Protein AF-A0A346SIF4-F1 (afdb_monomer)

pLDDT: mean 82.23, std 18.54, range [27.66, 98.19]

Solvent-accessible surface area (backbone atoms only — not comparable to full-atom values): 18426 Å² total; per-residue (Å²): 131,81,93,49,84,36,62,36,44,76,40,49,27,29,28,74,40,70,49,75,48,81,38,40,24,61,41,91,95,38,58,43,49,68,58,44,32,73,75,54,40,77,76,36,64,84,60,48,71,71,39,68,31,23,38,36,40,41,30,32,29,48,67,89,55,74,75,44,75,47,80,48,78,28,68,38,68,67,58,40,51,48,54,48,68,75,57,42,69,71,41,72,43,56,41,72,88,73,76,96,66,59,67,84,79,69,72,79,74,89,88,92,87,84,83,83,75,64,79,80,75,71,85,68,96,50,90,81,41,67,65,54,59,27,51,50,21,28,24,78,69,59,47,25,36,82,88,76,69,42,74,28,67,74,49,51,64,70,60,30,70,69,53,51,52,50,36,40,73,72,46,47,90,43,24,61,35,52,54,47,27,57,51,26,69,76,75,38,28,61,57,4,50,29,28,42,31,21,49,31,42,29,22,56,66,69,67,63,34,64,67,62,26,52,52,44,49,53,51,50,50,39,58,77,68,43,53,59,60,51,50,51,52,50,53,52,49,50,51,52,51,51,52,51,49,53,50,55,51,51,56,49,50,51,53,52,50,50,49,33,50,52,39,42,59,74,45,39,88,46,60,89,79,54,57,70,68,57,48,52,52,54,15,49,53,54,35,43,72,76,32,89,85,47,85,84,49,68,67,59,52,51,52,47,60,48,42,38,66,71,36,83,75,40,20,66,55,48,44,58,53,64,56,73,79,109

Sequence (326 aa):
MTDKKWTKPNRLTEVTRHEASPVIVGAVPGPSVASLKNTFSDDFSETRDGDTVWEVWITTRTGLDKEVVGLSYFATEEAAAEAVASMPVGMIYGDHYGFPKRLKEIVGTGGLDPSGMLSFMFGSGDHDAVHFVCYEALAEAGVISIKDYSILPSVLDWLGEEHVAWMRNTFGENWSAVAQFEFCLNHFPDSSLVSLSAKLFLSQFVTNDDFTAGYITKEIEAISGGTEDAAFLATNTQKKAGEAGARASRDRKLRNLEILMQEIEQLSGAVGLISEERIFEQALEKSAEKQKDFPKSRKTHAEYGTALRSDEPFKSRYEAVFRKNA

Mean predicted aligned error: 14.32 Å

Nearest PDB structures (foldseek):
  8r6f-assembly1_C  TM=4.598E-01  e=8.521E-01  Triticum aestivum
  8p09-assembly1_E  TM=4.618E-01  e=1.167E+00  Oryctolagus cuniculus
  5opt-assembly1_d  TM=4.064E-01  e=8.086E-01  Trypanosoma cruzi strain CL Brener
  7r81-assembly1_D2  TM=4.115E-01  e=1.108E+00  Neurospora crassa
  9f1c-assembly1_Ab  TM=3.420E-01  e=1.230E+00  Oryctolagus cuniculus

Foldseek 3Di:
DPPDLQFFQLWKKFFADKDKDKDFAPDPPHHHLVVCCVPVNPQSVPPDGRQIKMKMWTWMDIQPDDIDIDIDIGRDPVVNVVVDVVRDGGDIDGADPQDPDQVVVVPPDDDDDDLDPPVPPPPDPDCPQLLVLLLVSCCVVQQAPNPPRHGHVVLDVVCDPVNLVVLCVPQPPLSSLVSQQRSCSVRGGCNRSSNLSSVLSCCVRPVVPVVSNVVSSVSNCCSVVCVSVVVVVVVVVVVVVVVVVVVVVVVVLVVLLVQLLVQLVVCLVCAVVDDPVVSSVVSLVVSCVVDVPRDPDPVSSVVSVVCLCPPPPSNVSSCVSHVVVD

Radius of gyration: 32.97 Å; Cα contacts (8 Å, |Δi|>4): 381; chains: 1; bounding box: 66×62×88 Å

Structure (mmCIF, N/CA/C/O backbone):
data_AF-A0A346SIF4-F1
#
_entry.id   AF-A0A346SIF4-F1
#
loop_
_atom_site.group_PDB
_atom_site.id
_atom_site.type_symbol
_atom_site.label_atom_id
_atom_site.label_alt_id
_atom_site.label_comp_id
_atom_site.label_asym_id
_atom_site.label_entity_id
_atom_site.label_seq_id
_atom_site.pdbx_PDB_ins_code
_atom_site.Cartn_x
_atom_site.Cartn_y
_atom_site.Cartn_z
_atom_site.occupancy
_atom_site.B_iso_or_equiv
_atom_site.auth_seq_id
_atom_site.auth_comp_id
_atom_site.auth_asym_id
_atom_site.auth_atom_id
_atom_site.pdbx_PDB_model_num
ATOM 1 N N . MET A 1 1 ? 23.903 4.964 2.562 1.00 42.59 1 MET A N 1
ATOM 2 C CA . MET A 1 1 ? 23.130 6.032 1.897 1.00 42.59 1 MET A CA 1
ATOM 3 C C . MET A 1 1 ? 22.125 6.542 2.906 1.00 42.59 1 MET A C 1
ATOM 5 O O . MET A 1 1 ? 21.473 5.726 3.540 1.00 42.59 1 MET A O 1
ATOM 9 N N . THR A 1 2 ? 22.091 7.846 3.157 1.00 41.75 2 THR A N 1
ATOM 10 C CA . THR A 1 2 ? 21.072 8.461 4.011 1.00 41.75 2 THR A CA 1
ATOM 11 C C . THR A 1 2 ? 19.712 8.343 3.329 1.00 41.75 2 THR A C 1
ATOM 13 O O . THR A 1 2 ? 19.607 8.527 2.121 1.00 41.75 2 THR A O 1
ATOM 16 N N . ASP A 1 3 ? 18.691 8.001 4.107 1.00 55.31 3 ASP A N 1
ATOM 17 C CA . ASP A 1 3 ? 17.309 7.806 3.673 1.00 55.31 3 ASP A CA 1
ATOM 18 C C . ASP A 1 3 ? 16.707 9.120 3.133 1.00 55.31 3 ASP A C 1
ATOM 20 O O . ASP A 1 3 ? 16.096 9.894 3.870 1.00 55.31 3 ASP A O 1
ATOM 24 N N . LYS A 1 4 ? 16.925 9.418 1.847 1.00 75.38 4 LYS A N 1
ATOM 25 C CA . LYS A 1 4 ? 16.421 10.632 1.191 1.00 75.38 4 LYS A CA 1
ATOM 26 C C . LYS A 1 4 ? 14.988 10.413 0.694 1.00 75.38 4 LYS A C 1
ATOM 28 O O . LYS A 1 4 ? 14.704 9.409 0.049 1.00 75.38 4 LYS A O 1
ATOM 33 N N . LYS A 1 5 ? 14.101 11.389 0.928 1.00 79.69 5 LYS A N 1
ATOM 34 C CA . LYS A 1 5 ? 12.683 11.365 0.498 1.00 79.69 5 LYS A CA 1
ATOM 35 C C . LYS A 1 5 ? 12.484 11.130 -1.011 1.00 79.69 5 LYS A C 1
ATOM 37 O O . LYS A 1 5 ? 11.444 10.652 -1.425 1.00 79.69 5 LYS A O 1
ATOM 42 N N . TRP A 1 6 ? 13.489 11.444 -1.824 1.00 80.50 6 TRP A N 1
ATOM 43 C CA . TRP A 1 6 ? 13.415 11.403 -3.286 1.00 80.50 6 TRP A CA 1
ATOM 44 C C . TRP A 1 6 ? 13.566 10.006 -3.889 1.00 80.50 6 TRP A C 1
ATOM 46 O O . TRP A 1 6 ? 13.041 9.739 -4.965 1.00 80.50 6 TRP A O 1
ATOM 56 N N . THR A 1 7 ? 14.298 9.130 -3.200 1.00 76.25 7 THR A N 1
ATOM 57 C CA . THR A 1 7 ? 14.730 7.822 -3.716 1.00 76.25 7 THR A CA 1
ATOM 58 C C . THR A 1 7 ? 13.983 6.660 -3.070 1.00 76.25 7 THR A C 1
ATOM 60 O O . THR A 1 7 ? 14.214 5.506 -3.420 1.00 76.25 7 THR A O 1
ATOM 63 N N . LYS A 1 8 ? 13.123 6.944 -2.088 1.00 78.44 8 LYS A N 1
ATOM 64 C CA . LYS A 1 8 ? 12.285 5.940 -1.438 1.00 78.44 8 LYS A CA 1
ATOM 65 C C . LYS A 1 8 ? 11.024 5.672 -2.257 1.00 78.44 8 LYS A C 1
ATOM 67 O O . LYS A 1 8 ? 10.558 6.577 -2.949 1.00 78.44 8 LYS A O 1
ATOM 72 N N . PRO A 1 9 ? 10.443 4.465 -2.149 1.00 68.19 9 PRO A N 1
ATOM 73 C CA . PRO A 1 9 ? 9.076 4.258 -2.598 1.00 68.19 9 PRO A CA 1
ATOM 74 C C . PRO A 1 9 ? 8.169 5.160 -1.755 1.00 68.19 9 PRO A C 1
ATOM 76 O O . PRO A 1 9 ? 8.214 5.107 -0.524 1.00 68.19 9 PRO A O 1
ATOM 79 N N . ASN A 1 10 ? 7.386 6.016 -2.409 1.00 66.94 10 ASN A N 1
ATOM 80 C CA . ASN A 1 10 ? 6.420 6.870 -1.708 1.00 66.94 10 ASN A CA 1
ATOM 81 C C . ASN A 1 10 ? 5.205 6.069 -1.253 1.00 66.94 10 ASN A C 1
ATOM 83 O O . ASN A 1 10 ? 4.540 6.417 -0.282 1.00 66.94 10 ASN A O 1
ATOM 87 N N . ARG A 1 11 ? 4.959 4.958 -1.944 1.00 67.50 11 ARG A N 1
ATOM 88 C CA . ARG A 1 11 ? 3.837 4.077 -1.704 1.00 67.50 11 ARG A CA 1
ATOM 89 C C . ARG A 1 11 ? 4.377 2.687 -1.445 1.00 67.50 11 ARG A C 1
ATOM 91 O O . ARG A 1 11 ? 5.292 2.207 -2.115 1.00 67.50 11 ARG A O 1
ATOM 98 N N . LEU A 1 12 ? 3.857 2.080 -0.392 1.00 77.62 12 LEU A N 1
ATOM 99 C CA . LEU A 1 12 ? 4.193 0.717 -0.034 1.00 77.62 12 LEU A CA 1
ATOM 100 C C . LEU A 1 12 ? 3.137 -0.198 -0.631 1.00 77.62 12 LEU A C 1
ATOM 102 O O . LEU A 1 12 ? 1.939 0.070 -0.502 1.00 77.62 12 LEU A O 1
ATOM 106 N N . THR A 1 13 ? 3.601 -1.271 -1.253 1.00 73.19 13 THR A N 1
ATOM 107 C CA . THR A 1 13 ? 2.746 -2.320 -1.775 1.00 73.19 13 THR A CA 1
ATOM 108 C C . THR A 1 13 ? 2.716 -3.485 -0.804 1.00 73.19 13 THR A C 1
ATOM 110 O O . THR A 1 13 ? 3.752 -4.022 -0.414 1.00 73.19 13 THR A O 1
ATOM 113 N N . GLU A 1 14 ? 1.508 -3.856 -0.394 1.00 85.50 14 GLU A N 1
ATOM 114 C CA . GLU A 1 14 ? 1.230 -5.018 0.439 1.00 85.50 14 GLU A CA 1
ATOM 115 C C . GLU A 1 14 ? 0.706 -6.161 -0.433 1.00 85.50 14 GLU A C 1
ATOM 117 O O . GLU A 1 14 ? -0.209 -5.965 -1.237 1.00 85.50 14 GLU A O 1
ATOM 122 N N . VAL A 1 15 ? 1.242 -7.368 -0.250 1.00 83.00 15 VAL A N 1
ATOM 123 C CA . VAL A 1 15 ? 0.625 -8.589 -0.786 1.00 83.00 15 VAL A CA 1
ATOM 124 C C . VAL A 1 15 ? -0.616 -8.902 0.043 1.00 83.00 15 VAL A C 1
ATOM 126 O O . VAL A 1 15 ? -0.504 -9.291 1.205 1.00 83.00 15 VAL A O 1
ATOM 129 N N . THR A 1 16 ? -1.808 -8.765 -0.534 1.00 88.44 16 THR A N 1
ATOM 130 C CA . THR A 1 16 ? -3.064 -9.020 0.191 1.00 88.44 16 THR A CA 1
ATOM 131 C C . THR A 1 16 ? -3.543 -10.458 0.037 1.00 88.44 16 THR A C 1
ATOM 133 O O . THR A 1 16 ? -4.225 -10.984 0.918 1.00 88.44 16 THR A O 1
ATOM 136 N N . ARG A 1 17 ? -3.178 -11.114 -1.070 1.00 91.81 17 ARG A N 1
ATOM 137 C CA . ARG A 1 17 ? -3.546 -12.501 -1.368 1.00 91.81 17 ARG A CA 1
ATOM 138 C C . ARG A 1 17 ? -2.613 -13.076 -2.426 1.00 91.81 17 ARG A C 1
ATOM 140 O O . ARG A 1 17 ? -2.203 -12.362 -3.332 1.00 91.81 17 ARG A O 1
ATOM 147 N N . HIS A 1 18 ? -2.368 -14.376 -2.371 1.00 91.88 18 HIS A N 1
ATOM 148 C CA . HIS A 1 18 ? -1.809 -15.118 -3.493 1.00 91.88 18 HIS A CA 1
ATOM 149 C C . HIS A 1 18 ? -2.527 -16.461 -3.657 1.00 91.88 18 HIS A C 1
ATOM 151 O O . HIS A 1 18 ? -3.043 -17.018 -2.686 1.00 91.88 18 HIS A O 1
ATOM 157 N N . GLU A 1 19 ? -2.551 -16.985 -4.874 1.00 92.19 19 GLU A N 1
ATOM 158 C CA . GLU A 1 19 ? -3.144 -18.277 -5.218 1.00 92.19 19 GLU A CA 1
ATOM 159 C C . GLU A 1 19 ? -2.281 -18.944 -6.286 1.00 92.19 19 GLU A C 1
ATOM 161 O O . GLU A 1 19 ? -1.830 -18.271 -7.207 1.00 92.19 19 GLU A O 1
ATOM 166 N N . ALA A 1 20 ? -2.031 -20.245 -6.148 1.00 94.56 20 ALA A N 1
ATOM 167 C CA . ALA A 1 20 ? -1.339 -21.038 -7.154 1.00 94.56 20 ALA A CA 1
ATOM 168 C C . ALA A 1 20 ? -2.236 -22.199 -7.577 1.00 94.56 20 ALA A C 1
ATOM 170 O O . ALA A 1 20 ? -2.773 -22.912 -6.724 1.00 94.56 20 ALA A O 1
ATOM 171 N N . SER A 1 21 ? -2.389 -22.385 -8.882 1.00 95.31 21 SER A N 1
ATOM 172 C CA . SER A 1 21 ? -3.274 -23.395 -9.459 1.00 95.31 21 SER A CA 1
ATOM 173 C C . SER A 1 21 ? -2.631 -24.055 -10.680 1.00 95.31 21 SER A C 1
ATOM 175 O O . SER A 1 21 ? -1.962 -23.384 -11.469 1.00 95.31 21 SER A O 1
ATOM 177 N N . PRO A 1 22 ? -2.826 -25.371 -10.876 1.00 96.88 22 PRO A N 1
ATOM 178 C CA . PRO A 1 22 ? -2.421 -26.028 -12.107 1.00 96.88 22 PRO A CA 1
ATOM 179 C C . PRO A 1 22 ? -3.394 -25.673 -13.237 1.00 96.88 22 PRO A C 1
ATOM 181 O O . PRO A 1 22 ? -4.614 -25.654 -13.052 1.00 96.88 22 PRO A O 1
ATOM 184 N N . VAL A 1 23 ? -2.857 -25.452 -14.432 1.00 94.50 23 VAL A N 1
ATOM 185 C CA . VAL A 1 23 ? -3.606 -25.127 -15.647 1.00 94.50 23 VAL A CA 1
ATOM 186 C C . VAL A 1 23 ? -3.085 -25.968 -16.805 1.00 94.50 23 VAL A C 1
ATOM 188 O O . VAL A 1 23 ? -1.883 -26.185 -16.946 1.00 94.50 23 VAL A O 1
ATOM 191 N N . ILE A 1 24 ? -3.991 -26.446 -17.656 1.00 96.38 24 ILE A N 1
ATOM 192 C CA . ILE A 1 24 ? -3.627 -27.229 -18.839 1.00 96.38 24 ILE A CA 1
ATOM 193 C C . ILE A 1 24 ? -3.386 -26.293 -20.022 1.00 96.38 24 ILE A C 1
ATOM 195 O O . ILE A 1 24 ? -4.266 -25.518 -20.404 1.00 96.38 24 ILE A O 1
ATOM 199 N N . VAL A 1 25 ? -2.204 -26.391 -20.625 1.00 93.75 25 VAL A N 1
ATOM 200 C CA . VAL A 1 25 ? -1.822 -25.599 -21.796 1.00 93.75 25 VAL A CA 1
ATOM 201 C C . VAL A 1 25 ? -2.706 -25.969 -22.987 1.00 93.75 25 VAL A C 1
ATOM 203 O O . VAL A 1 25 ? -2.913 -27.146 -23.284 1.00 93.75 25 VAL A O 1
ATOM 206 N N . GLY A 1 26 ? -3.252 -24.962 -23.666 1.00 84.06 26 GLY A N 1
ATOM 207 C CA . GLY A 1 26 ? -4.137 -25.135 -24.821 1.00 84.06 26 GLY A CA 1
ATOM 208 C C . GLY A 1 26 ? -5.589 -25.508 -24.482 1.00 84.06 26 GLY A C 1
ATOM 209 O O . GLY A 1 26 ? -6.438 -25.500 -25.374 1.00 84.06 26 GLY A O 1
ATOM 210 N N . ALA A 1 27 ? -5.915 -25.790 -23.214 1.00 86.88 27 ALA A N 1
ATOM 211 C CA . ALA A 1 27 ? -7.299 -25.904 -22.749 1.00 86.88 27 ALA A CA 1
ATOM 212 C C . ALA A 1 27 ? -7.848 -24.521 -22.370 1.00 86.88 27 ALA A C 1
ATOM 214 O O . ALA A 1 27 ? -7.085 -23.655 -21.977 1.00 86.88 27 ALA A O 1
ATOM 215 N N . VAL A 1 28 ? -9.164 -24.298 -22.429 1.00 71.44 28 VAL A N 1
ATOM 216 C CA . VAL A 1 28 ? -9.787 -23.049 -21.938 1.00 71.44 28 VAL A CA 1
ATOM 217 C C . VAL A 1 28 ? -10.157 -23.233 -20.459 1.00 71.44 28 VAL A C 1
ATOM 219 O O . VAL A 1 28 ? -10.836 -24.218 -20.159 1.00 71.44 28 VAL A O 1
ATOM 222 N N . PRO A 1 29 ? -9.764 -22.326 -19.536 1.00 73.19 29 PRO A N 1
ATOM 223 C CA . PRO A 1 29 ? -9.235 -20.965 -19.750 1.00 73.19 29 PRO A CA 1
ATOM 224 C C . PRO A 1 29 ? -7.694 -20.799 -19.765 1.00 73.19 29 PRO A C 1
ATOM 226 O O . PRO A 1 29 ? -7.209 -19.692 -19.565 1.00 73.19 29 PRO A O 1
ATOM 229 N N . GLY A 1 30 ? -6.915 -21.852 -20.002 1.00 80.94 30 GLY A N 1
ATOM 230 C CA . GLY A 1 30 ? -5.449 -21.821 -19.999 1.00 80.94 30 GLY A CA 1
ATOM 231 C C . GLY A 1 30 ? -4.764 -21.140 -21.197 1.00 80.94 30 GLY A C 1
ATOM 232 O O . GLY A 1 30 ? -5.382 -20.870 -22.234 1.00 80.94 30 GLY A O 1
ATOM 233 N N . PRO A 1 31 ? -3.456 -20.844 -21.065 1.00 85.38 31 PRO A N 1
ATOM 234 C CA . PRO A 1 31 ? -2.673 -20.165 -22.093 1.00 85.38 31 PRO A CA 1
ATOM 235 C C . PRO A 1 31 ? -2.357 -21.093 -23.273 1.00 85.38 31 PRO A C 1
ATOM 237 O O . PRO A 1 31 ? -2.274 -22.313 -23.134 1.00 85.38 31 PRO A O 1
ATOM 240 N N . SER A 1 32 ? -2.108 -20.509 -24.448 1.00 91.50 32 SER A N 1
ATOM 241 C CA . SER A 1 32 ? -1.552 -21.259 -25.582 1.00 91.50 32 SER A CA 1
ATOM 242 C C . SER A 1 32 ? -0.039 -21.439 -25.436 1.00 91.50 32 SER A C 1
ATOM 244 O O . SER A 1 32 ? 0.646 -20.550 -24.920 1.00 91.50 32 SER A O 1
ATOM 246 N N . VAL A 1 33 ? 0.508 -22.534 -25.981 1.00 91.31 33 VAL A N 1
ATOM 247 C CA . VAL A 1 33 ? 1.967 -22.757 -26.058 1.00 91.31 33 VAL A CA 1
ATOM 248 C C . VAL A 1 33 ? 2.684 -21.561 -26.687 1.00 91.31 33 VAL A C 1
ATOM 250 O O . VAL A 1 33 ? 3.730 -21.135 -26.205 1.00 91.31 33 VAL A O 1
ATOM 253 N N . ALA A 1 34 ? 2.115 -21.000 -27.759 1.00 86.38 34 ALA A N 1
ATOM 254 C CA . ALA A 1 34 ? 2.692 -19.853 -28.451 1.00 86.38 34 ALA A CA 1
ATOM 255 C C . ALA A 1 34 ? 2.785 -18.620 -27.539 1.00 86.38 34 ALA A C 1
ATOM 257 O O . ALA A 1 34 ? 3.809 -17.942 -27.539 1.00 86.38 34 ALA A O 1
ATOM 258 N N . SER A 1 35 ? 1.753 -18.350 -26.731 1.00 80.19 35 SER A N 1
ATOM 259 C CA . SER A 1 35 ? 1.782 -17.248 -25.764 1.00 80.19 35 SER A CA 1
ATOM 260 C C . SER A 1 35 ? 2.863 -17.458 -24.708 1.00 80.19 35 SER A C 1
ATOM 262 O O . SER A 1 35 ? 3.609 -16.529 -24.419 1.00 80.19 35 SER A O 1
ATOM 264 N N . LEU A 1 36 ? 2.980 -18.673 -24.163 1.00 82.56 36 LEU A N 1
ATOM 265 C CA . LEU A 1 36 ? 3.987 -18.974 -23.145 1.00 82.56 36 LEU A CA 1
ATOM 266 C C . LEU A 1 36 ? 5.410 -18.802 -23.692 1.00 82.56 36 LEU A C 1
ATOM 268 O O . LEU A 1 36 ? 6.219 -18.098 -23.094 1.00 82.56 36 LEU A O 1
ATOM 272 N N . LYS A 1 37 ? 5.695 -19.356 -24.876 1.00 87.12 37 LYS A N 1
ATOM 273 C CA . LYS A 1 37 ? 7.019 -19.254 -25.516 1.00 87.12 37 LYS A CA 1
ATOM 274 C C . LYS A 1 37 ? 7.376 -17.829 -25.928 1.00 87.12 37 LYS A C 1
ATOM 276 O O . LYS A 1 37 ? 8.526 -17.431 -25.805 1.00 87.12 37 LYS A O 1
ATOM 281 N N . ASN A 1 38 ? 6.412 -17.040 -26.394 1.00 78.25 38 ASN A N 1
ATOM 282 C CA . ASN A 1 38 ? 6.685 -15.659 -26.797 1.00 78.25 38 ASN A CA 1
ATOM 283 C C . ASN A 1 38 ? 6.921 -14.730 -25.597 1.00 78.25 38 ASN A C 1
ATOM 285 O O . ASN A 1 38 ? 7.683 -13.771 -25.710 1.00 78.25 38 ASN A O 1
ATOM 289 N N . THR A 1 39 ? 6.266 -14.991 -24.463 1.00 74.81 39 THR A N 1
ATOM 290 C CA . THR A 1 39 ? 6.336 -14.116 -23.285 1.00 74.81 39 THR A CA 1
ATOM 291 C C . THR A 1 39 ? 7.443 -14.520 -22.307 1.00 74.81 39 THR A C 1
ATOM 293 O O . THR A 1 39 ? 8.076 -13.630 -21.742 1.00 74.81 39 THR A O 1
ATOM 296 N N . PHE A 1 40 ? 7.700 -15.822 -22.138 1.00 77.06 40 PHE A N 1
ATOM 297 C CA . PHE A 1 40 ? 8.567 -16.382 -21.086 1.00 77.06 40 PHE A CA 1
ATOM 298 C C . PHE A 1 40 ? 9.728 -17.252 -21.625 1.00 77.06 40 PHE A C 1
ATOM 300 O O . PHE A 1 40 ? 10.410 -17.902 -20.842 1.00 77.06 40 PHE A O 1
ATOM 307 N N . SER A 1 41 ? 9.901 -17.282 -22.956 1.00 69.81 41 SER A N 1
ATOM 308 C CA . SER A 1 41 ? 10.881 -17.998 -23.804 1.00 69.81 41 SER A CA 1
ATOM 309 C C . SER A 1 41 ? 11.555 -19.262 -23.264 1.00 69.81 41 SER A C 1
ATOM 311 O O . SER A 1 41 ? 11.272 -20.351 -23.769 1.00 69.81 41 SER A O 1
ATOM 313 N N . ASP A 1 42 ? 12.463 -19.140 -22.304 1.00 81.38 42 ASP A N 1
ATOM 314 C CA . ASP A 1 42 ? 13.435 -20.189 -21.995 1.00 81.38 42 ASP A CA 1
ATOM 315 C C . ASP A 1 42 ? 12.806 -21.294 -21.135 1.00 81.38 42 ASP A C 1
ATOM 317 O O . ASP A 1 42 ? 12.927 -22.478 -21.470 1.00 81.38 42 ASP A O 1
ATOM 321 N N . ASP A 1 43 ? 12.015 -20.911 -20.127 1.00 82.75 43 ASP A N 1
ATOM 322 C CA . ASP A 1 43 ? 11.381 -21.830 -19.167 1.00 82.75 43 ASP A CA 1
ATOM 323 C C . ASP A 1 43 ? 10.259 -22.675 -19.791 1.00 82.75 43 ASP A C 1
ATOM 325 O O . ASP A 1 43 ? 9.904 -23.737 -19.282 1.00 82.75 43 ASP A O 1
ATOM 329 N N . PHE A 1 44 ? 9.710 -22.222 -20.922 1.00 90.00 44 PHE A N 1
ATOM 330 C CA . PHE A 1 44 ? 8.582 -22.861 -21.610 1.00 90.00 44 PHE A CA 1
ATOM 331 C C . PHE A 1 44 ? 8.949 -23.425 -22.983 1.00 90.00 44 PHE A C 1
ATOM 333 O O . PHE A 1 44 ? 8.070 -23.794 -23.767 1.00 90.00 44 PHE A O 1
ATOM 340 N N . SER A 1 45 ? 10.239 -23.494 -23.313 1.00 9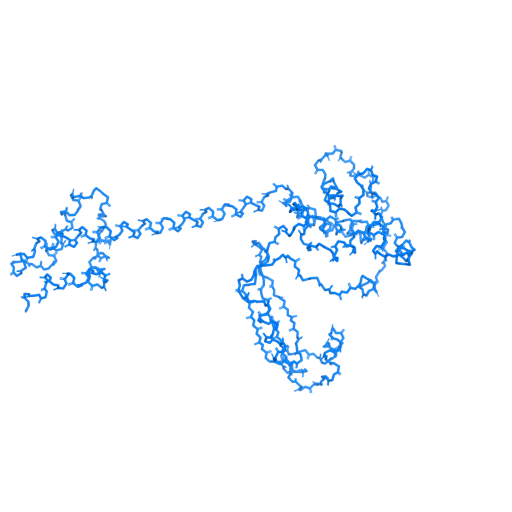0.56 45 SER A N 1
ATOM 341 C CA . SER A 1 45 ? 10.720 -23.933 -24.629 1.00 90.56 45 SER A CA 1
ATOM 342 C C . SER A 1 45 ? 10.277 -25.364 -24.986 1.00 90.56 45 SER A C 1
ATOM 344 O O . SER A 1 45 ? 9.897 -25.629 -26.137 1.00 90.56 45 SER A O 1
ATOM 346 N N . GLU A 1 46 ? 10.217 -26.259 -23.996 1.00 94.00 46 GLU A N 1
ATOM 347 C CA . GLU A 1 46 ? 9.805 -27.661 -24.158 1.00 94.00 46 GLU A CA 1
ATOM 348 C C . GLU A 1 46 ? 8.290 -27.895 -24.041 1.00 94.00 46 GLU A C 1
ATOM 350 O O . GLU A 1 46 ? 7.812 -28.946 -24.471 1.00 94.00 46 GLU A O 1
ATOM 355 N N . THR A 1 47 ? 7.529 -26.913 -23.545 1.00 94.44 47 THR A N 1
ATOM 356 C CA . THR A 1 47 ? 6.084 -27.022 -23.291 1.00 94.44 47 THR A CA 1
ATOM 357 C C . THR A 1 47 ? 5.280 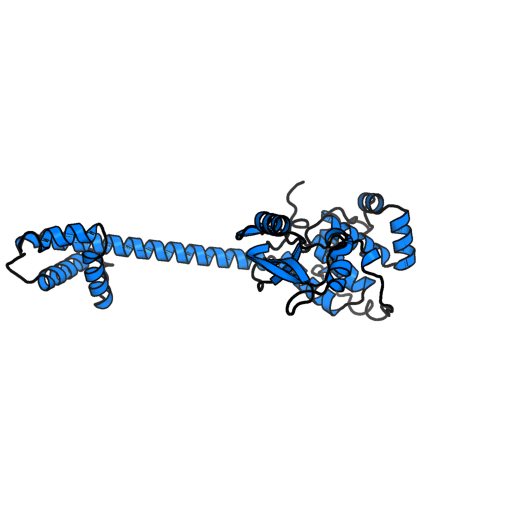-27.282 -24.571 1.00 94.44 47 THR A C 1
ATOM 359 O O . THR A 1 47 ? 5.564 -26.720 -25.644 1.00 94.44 47 THR A O 1
ATOM 362 N N . ARG A 1 48 ? 4.253 -28.130 -24.447 1.00 96.44 48 ARG A N 1
ATOM 363 C CA . ARG A 1 48 ? 3.321 -28.572 -25.496 1.00 96.44 48 ARG A CA 1
ATOM 364 C C . ARG A 1 48 ? 1.867 -28.422 -25.037 1.00 96.44 48 ARG A C 1
ATOM 366 O O . ARG A 1 48 ? 1.586 -28.286 -23.850 1.00 96.44 48 ARG A O 1
ATOM 373 N N . ASP A 1 49 ? 0.932 -28.449 -25.987 1.00 95.75 49 ASP A N 1
ATOM 374 C CA . ASP A 1 49 ? -0.497 -28.477 -25.658 1.00 95.75 49 ASP A CA 1
ATOM 375 C C . ASP A 1 49 ? -0.827 -29.766 -24.892 1.00 95.75 49 ASP A C 1
ATOM 377 O O . ASP A 1 49 ? -0.361 -30.850 -25.251 1.00 95.75 49 ASP A O 1
ATOM 381 N N . GLY A 1 50 ? -1.649 -29.649 -23.850 1.00 95.62 50 GLY A N 1
ATOM 382 C CA . GLY A 1 50 ? -1.988 -30.743 -22.939 1.00 95.62 50 GLY A CA 1
ATOM 383 C C . GLY A 1 50 ? -1.045 -30.894 -21.744 1.00 95.62 50 GLY A C 1
ATOM 384 O O . GLY A 1 50 ? -1.416 -31.576 -20.787 1.00 95.62 50 GLY A O 1
ATOM 385 N N . ASP A 1 51 ? 0.121 -30.239 -21.751 1.00 96.94 51 ASP A N 1
ATOM 386 C CA . ASP A 1 51 ? 0.993 -30.195 -20.577 1.00 96.94 51 ASP A CA 1
ATOM 387 C C . ASP A 1 51 ? 0.329 -29.393 -19.447 1.00 96.94 51 ASP A C 1
ATOM 389 O O . ASP A 1 51 ? -0.481 -28.491 -19.678 1.00 96.94 51 ASP A O 1
ATOM 393 N N . THR A 1 52 ? 0.677 -29.727 -18.205 1.00 97.19 52 THR A N 1
ATOM 394 C CA . THR A 1 52 ? 0.272 -28.947 -17.030 1.00 97.19 52 THR A CA 1
ATOM 395 C C . THR A 1 52 ? 1.343 -27.912 -16.725 1.00 97.19 52 THR A C 1
ATOM 397 O O . THR A 1 52 ? 2.510 -28.261 -16.571 1.00 97.19 52 THR A O 1
ATOM 400 N N . VAL A 1 53 ? 0.934 -26.655 -16.609 1.00 96.19 53 VAL A N 1
ATOM 401 C CA . VAL A 1 53 ? 1.744 -25.555 -16.077 1.00 96.19 53 VAL A CA 1
ATOM 402 C C . VAL A 1 53 ? 1.078 -25.021 -14.818 1.00 96.19 53 VAL A C 1
ATOM 404 O O . VAL A 1 53 ? -0.073 -25.345 -14.531 1.00 96.19 53 VAL A O 1
ATOM 407 N N . TRP A 1 54 ? 1.787 -24.197 -14.065 1.00 96.69 54 TRP A N 1
ATOM 408 C CA . TRP A 1 54 ? 1.255 -23.567 -12.867 1.00 96.69 54 TRP A CA 1
ATOM 409 C C . TRP A 1 54 ? 1.071 -22.085 -13.099 1.00 96.69 54 TRP A C 1
ATOM 411 O O . TRP A 1 54 ? 1.971 -21.412 -13.591 1.00 96.69 54 TRP A O 1
ATOM 421 N N . GLU A 1 55 ? -0.094 -21.570 -12.746 1.00 92.25 55 GLU A N 1
ATOM 422 C CA . GLU A 1 55 ? -0.321 -20.137 -12.680 1.00 92.25 55 GLU A CA 1
ATOM 423 C C . GLU A 1 55 ? -0.252 -19.684 -11.223 1.00 92.25 55 GLU A C 1
ATOM 425 O O . GLU A 1 55 ? -0.714 -20.383 -10.320 1.00 92.25 55 GLU A O 1
ATOM 430 N N . VAL A 1 56 ? 0.345 -18.518 -10.990 1.00 87.31 56 VAL A N 1
ATOM 431 C CA . VAL A 1 56 ? 0.367 -17.865 -9.684 1.00 87.31 56 VAL A CA 1
ATOM 432 C C . VAL A 1 56 ? -0.248 -16.487 -9.831 1.00 87.31 56 VAL A C 1
ATOM 434 O O . VAL A 1 56 ? 0.251 -15.632 -10.568 1.00 87.31 56 VAL A O 1
ATOM 437 N N . TRP A 1 57 ? -1.328 -16.279 -9.093 1.00 87.56 57 TRP A N 1
ATOM 438 C CA . TRP A 1 57 ? -2.004 -15.008 -8.938 1.00 87.56 57 TRP A CA 1
ATOM 439 C C . TRP A 1 57 ? -1.468 -14.323 -7.691 1.00 87.56 57 TRP A C 1
ATOM 441 O O . TRP A 1 57 ? -1.541 -14.884 -6.599 1.00 87.56 57 TRP A O 1
ATOM 451 N N . ILE A 1 58 ? -0.975 -13.096 -7.825 1.00 79.44 58 ILE A N 1
ATOM 452 C CA . ILE A 1 58 ? -0.545 -12.274 -6.690 1.00 79.44 58 ILE A CA 1
ATOM 453 C C . ILE A 1 58 ? -1.405 -11.017 -6.691 1.00 79.44 58 ILE A C 1
ATOM 455 O O . ILE A 1 58 ? -1.369 -10.218 -7.622 1.00 79.44 58 ILE A O 1
ATOM 459 N N . THR A 1 59 ? -2.234 -10.873 -5.661 1.00 81.94 59 THR A N 1
ATOM 460 C CA . THR A 1 59 ? -3.043 -9.677 -5.428 1.00 81.94 59 THR A CA 1
ATOM 461 C C . THR A 1 59 ? -2.271 -8.743 -4.513 1.00 81.94 59 THR A C 1
ATOM 463 O O . THR A 1 59 ? -1.882 -9.123 -3.405 1.00 81.94 59 THR A O 1
ATOM 466 N N . THR A 1 60 ? -2.069 -7.517 -4.968 1.00 78.75 60 THR A N 1
ATOM 467 C CA . THR A 1 60 ? -1.314 -6.505 -4.245 1.00 78.75 60 THR A CA 1
ATOM 468 C C . THR A 1 60 ? -2.133 -5.236 -4.079 1.00 78.75 60 THR A C 1
ATOM 470 O O . THR A 1 60 ? -3.085 -4.980 -4.821 1.00 78.75 60 THR A O 1
ATOM 473 N N . ARG A 1 61 ? -1.781 -4.436 -3.075 1.00 78.44 61 ARG A N 1
ATOM 474 C CA . ARG A 1 61 ? -2.379 -3.125 -2.844 1.00 78.44 61 ARG A CA 1
ATOM 475 C C . ARG A 1 61 ? -1.308 -2.104 -2.517 1.00 78.44 61 ARG A C 1
ATOM 477 O O . ARG A 1 61 ? -0.596 -2.255 -1.529 1.00 78.44 61 ARG A O 1
ATOM 484 N N . THR A 1 62 ? -1.258 -1.048 -3.314 1.00 72.62 62 THR A N 1
ATOM 485 C CA . THR A 1 62 ? -0.350 0.081 -3.130 1.00 72.62 62 THR A CA 1
ATOM 486 C C . THR A 1 62 ? -1.058 1.178 -2.338 1.00 72.62 62 THR A C 1
ATOM 488 O O . THR A 1 62 ? -2.024 1.775 -2.812 1.00 72.62 62 THR A O 1
ATOM 491 N N . GLY A 1 63 ? -0.632 1.429 -1.098 1.00 77.25 63 GLY A N 1
ATOM 492 C CA . GLY A 1 63 ? -1.257 2.439 -0.234 1.00 77.25 63 GLY A CA 1
ATOM 493 C C . GLY A 1 63 ? -2.772 2.235 -0.045 1.00 77.25 63 GLY A C 1
ATOM 494 O O . GLY A 1 63 ? -3.212 1.237 0.529 1.00 77.25 63 GLY A O 1
ATOM 495 N N . LEU A 1 64 ? -3.577 3.205 -0.498 1.00 73.38 64 LEU A N 1
ATOM 496 C CA . LEU A 1 64 ? -5.049 3.190 -0.420 1.00 73.38 64 LEU A CA 1
ATOM 497 C C . LEU A 1 64 ? -5.739 2.859 -1.755 1.00 73.38 64 LEU A C 1
ATOM 499 O O . LEU A 1 64 ? -6.957 3.022 -1.871 1.00 73.38 64 LEU A O 1
ATOM 503 N N . ASP A 1 65 ? -4.985 2.403 -2.753 1.00 69.81 65 ASP A N 1
ATOM 504 C CA . ASP A 1 65 ? -5.543 2.087 -4.064 1.00 69.81 65 ASP A CA 1
ATOM 505 C C . ASP A 1 65 ? -6.401 0.821 -4.056 1.00 69.81 65 ASP A C 1
ATOM 507 O O . ASP A 1 65 ? -6.496 0.068 -3.080 1.00 69.81 65 ASP A O 1
ATOM 511 N N . LYS A 1 66 ? -7.053 0.589 -5.198 1.00 64.75 66 LYS A N 1
ATOM 512 C CA . LYS A 1 66 ? -7.695 -0.690 -5.486 1.00 64.75 66 LYS A CA 1
ATOM 513 C C . LYS A 1 66 ? -6.639 -1.786 -5.587 1.00 64.75 66 LYS A C 1
ATOM 515 O O . LYS A 1 66 ? -5.505 -1.543 -5.982 1.00 64.75 66 LYS A O 1
ATOM 520 N N . GLU A 1 67 ? -7.055 -3.002 -5.266 1.00 75.31 67 GLU A N 1
ATOM 521 C CA . GLU A 1 67 ? -6.209 -4.172 -5.455 1.00 75.31 67 GLU A CA 1
ATOM 522 C C . GLU A 1 67 ? -5.928 -4.408 -6.941 1.00 75.31 67 GLU A C 1
ATOM 524 O O . GLU A 1 67 ? -6.834 -4.330 -7.776 1.00 75.31 67 GLU A O 1
ATOM 529 N N . VAL A 1 68 ? -4.672 -4.718 -7.247 1.00 68.94 68 VAL A N 1
ATOM 530 C CA . VAL A 1 68 ? -4.209 -5.126 -8.573 1.00 68.94 68 VAL A CA 1
ATOM 531 C C . VAL A 1 68 ? -3.839 -6.599 -8.505 1.00 68.94 68 VAL A C 1
ATOM 533 O O . VAL A 1 68 ? -3.323 -7.072 -7.495 1.00 68.94 68 VAL A O 1
ATOM 536 N N . VAL A 1 69 ? -4.130 -7.342 -9.569 1.00 74.00 69 VAL A N 1
ATOM 537 C CA . VAL A 1 69 ? -3.811 -8.766 -9.654 1.00 74.00 69 VAL A CA 1
ATOM 538 C C . VAL A 1 69 ? -2.767 -8.971 -10.745 1.00 74.00 69 VAL A C 1
ATOM 540 O O . VAL A 1 69 ? -3.027 -8.689 -11.914 1.00 74.00 69 VAL A O 1
ATOM 543 N N . GLY A 1 70 ? -1.593 -9.458 -10.352 1.00 77.56 70 GLY A N 1
ATOM 544 C CA . GLY A 1 70 ? -0.564 -9.962 -11.253 1.00 77.56 70 GLY A CA 1
ATOM 545 C C . GLY A 1 70 ? -0.743 -11.458 -11.497 1.00 77.56 70 GLY A C 1
ATOM 546 O O . GLY A 1 70 ? -1.129 -12.192 -10.587 1.00 77.56 70 GLY A O 1
ATOM 547 N N . LEU A 1 71 ? -0.455 -11.895 -12.721 1.00 81.50 71 LEU A N 1
ATOM 548 C CA . LEU A 1 71 ? -0.483 -13.295 -13.135 1.00 81.50 71 LEU A CA 1
ATOM 549 C C . LEU A 1 71 ? 0.882 -13.676 -13.703 1.00 81.50 71 LEU A C 1
ATOM 551 O O . LEU A 1 71 ? 1.348 -13.051 -14.658 1.00 81.50 71 LEU A O 1
ATOM 555 N N . SER A 1 72 ? 1.478 -14.724 -13.146 1.00 85.44 72 SER A N 1
ATOM 556 C CA . SER A 1 72 ? 2.710 -15.336 -13.645 1.00 85.44 72 SER A CA 1
ATOM 557 C C . SER A 1 72 ? 2.480 -16.815 -13.926 1.00 85.44 72 SER A C 1
ATOM 559 O O . SER A 1 72 ? 1.702 -17.461 -13.229 1.00 85.44 72 SER A O 1
ATOM 561 N N . TYR A 1 73 ? 3.176 -17.356 -14.923 1.00 87.44 73 TYR A N 1
ATOM 562 C CA . TYR A 1 73 ? 3.171 -18.786 -15.218 1.00 87.44 73 TYR A CA 1
ATOM 563 C C . TYR A 1 73 ? 4.522 -19.402 -14.862 1.00 87.44 73 TYR A C 1
ATOM 565 O O . TYR A 1 73 ? 5.562 -18.784 -15.080 1.00 87.44 73 TYR A O 1
ATOM 573 N N . PHE A 1 74 ? 4.498 -20.642 -14.384 1.00 91.50 74 PHE A N 1
ATOM 574 C CA . PHE A 1 74 ? 5.662 -21.450 -14.039 1.00 91.50 74 PHE A CA 1
ATOM 575 C C . PHE A 1 74 ? 5.540 -22.835 -14.675 1.00 91.50 74 PHE A C 1
ATOM 577 O O . PHE A 1 74 ? 4.452 -23.410 -14.746 1.00 91.50 74 PHE A O 1
ATOM 584 N N . ALA A 1 75 ? 6.661 -23.382 -15.144 1.00 93.44 75 ALA A N 1
ATOM 585 C CA . ALA A 1 75 ? 6.683 -24.697 -15.778 1.00 93.44 75 ALA A CA 1
ATOM 586 C C . ALA A 1 75 ? 6.463 -25.851 -14.779 1.00 93.44 75 ALA A C 1
ATOM 588 O O . ALA A 1 75 ? 5.990 -26.913 -15.175 1.00 93.44 75 ALA A O 1
ATOM 589 N N . THR A 1 76 ? 6.784 -25.653 -13.494 1.00 95.00 76 THR A N 1
ATOM 590 C CA . THR A 1 76 ? 6.710 -26.692 -12.453 1.00 95.00 76 THR A CA 1
ATOM 591 C C . THR A 1 76 ? 5.980 -26.214 -11.198 1.00 95.00 76 THR A C 1
ATOM 593 O O . THR A 1 76 ? 5.893 -25.012 -10.931 1.00 95.00 76 THR A O 1
ATOM 596 N N . GLU A 1 77 ? 5.464 -27.169 -10.417 1.00 96.94 77 GLU A N 1
ATOM 597 C CA . GLU A 1 77 ? 4.795 -26.900 -9.136 1.00 96.94 77 GLU A CA 1
ATOM 598 C C . GLU A 1 77 ? 5.767 -26.283 -8.133 1.00 96.94 77 GLU A C 1
ATOM 600 O O . GLU A 1 77 ? 5.433 -25.331 -7.434 1.00 96.94 77 GLU A O 1
ATOM 605 N N . GLU A 1 78 ? 6.998 -26.792 -8.098 1.00 95.31 78 GLU A N 1
ATOM 606 C CA . GLU A 1 78 ? 8.032 -26.342 -7.174 1.00 95.31 78 GLU A CA 1
ATOM 607 C C . GLU A 1 78 ? 8.392 -24.871 -7.405 1.00 95.31 78 GLU A C 1
ATOM 609 O O . GLU A 1 78 ? 8.505 -24.117 -6.441 1.00 95.31 78 GLU A O 1
ATOM 614 N N . ALA A 1 79 ? 8.506 -24.440 -8.667 1.00 90.06 79 ALA A N 1
ATOM 615 C CA . ALA A 1 79 ? 8.804 -23.050 -9.006 1.00 90.06 79 ALA A CA 1
ATOM 616 C C . ALA A 1 79 ? 7.640 -22.111 -8.645 1.00 90.06 79 ALA A C 1
ATOM 618 O O . ALA A 1 79 ? 7.859 -21.017 -8.124 1.00 90.06 79 ALA A O 1
ATOM 619 N N . ALA A 1 80 ? 6.394 -22.552 -8.854 1.00 91.69 80 ALA A N 1
ATOM 620 C CA . ALA A 1 80 ? 5.216 -21.807 -8.416 1.00 91.69 80 ALA A CA 1
ATOM 621 C C . ALA A 1 80 ? 5.146 -21.695 -6.883 1.00 91.69 80 ALA A C 1
ATOM 623 O O . ALA A 1 80 ? 4.860 -20.621 -6.348 1.00 91.69 80 ALA A O 1
ATOM 624 N N . ALA A 1 81 ? 5.446 -22.782 -6.167 1.00 90.81 81 ALA A N 1
ATOM 625 C CA . ALA A 1 81 ? 5.477 -22.805 -4.709 1.00 90.81 81 ALA A CA 1
ATOM 626 C C . ALA A 1 81 ? 6.583 -21.901 -4.141 1.00 90.81 81 ALA A C 1
ATOM 628 O O . ALA A 1 81 ? 6.344 -21.180 -3.171 1.00 90.81 81 ALA A O 1
ATOM 629 N N . GLU A 1 82 ? 7.770 -21.892 -4.753 1.00 87.69 82 GLU A N 1
ATOM 630 C CA . GLU A 1 82 ? 8.861 -20.983 -4.393 1.00 87.69 82 GLU A CA 1
ATOM 631 C C . GLU A 1 82 ? 8.466 -19.518 -4.620 1.00 87.69 82 GLU A C 1
ATOM 633 O O . GLU A 1 82 ? 8.659 -18.685 -3.731 1.00 87.69 82 GLU A O 1
ATOM 638 N N . ALA A 1 83 ? 7.832 -19.206 -5.754 1.00 83.44 83 ALA A N 1
ATOM 639 C CA . ALA A 1 83 ? 7.340 -17.862 -6.039 1.00 83.44 83 ALA A CA 1
ATOM 640 C C . ALA A 1 83 ? 6.314 -17.392 -4.994 1.00 83.44 83 ALA A C 1
ATOM 642 O O . ALA A 1 83 ? 6.440 -16.286 -4.465 1.00 83.44 83 ALA A O 1
ATOM 643 N N . VAL A 1 84 ? 5.354 -18.243 -4.618 1.00 87.88 84 VAL A N 1
ATOM 644 C CA . VAL A 1 84 ? 4.402 -17.955 -3.533 1.00 87.88 84 VAL A CA 1
ATOM 645 C C . VAL A 1 84 ? 5.118 -17.747 -2.196 1.00 87.88 84 VAL A C 1
ATOM 647 O O . VAL A 1 84 ? 4.844 -16.778 -1.490 1.00 87.88 84 VAL A O 1
ATOM 650 N N . ALA A 1 85 ? 6.065 -18.621 -1.849 1.00 86.38 85 ALA A N 1
ATOM 651 C CA . ALA A 1 85 ? 6.825 -18.511 -0.605 1.00 86.38 85 ALA A CA 1
ATOM 652 C C . ALA A 1 85 ? 7.689 -17.239 -0.547 1.00 86.38 85 ALA A C 1
ATOM 654 O O . ALA A 1 85 ? 7.917 -16.703 0.538 1.00 86.38 85 ALA A O 1
ATOM 655 N N . SER A 1 86 ? 8.142 -16.740 -1.701 1.00 81.94 86 SER A N 1
ATOM 656 C CA . SER A 1 86 ? 8.915 -15.501 -1.817 1.00 81.94 86 SER A CA 1
ATOM 657 C C . SER A 1 86 ? 8.083 -14.230 -1.594 1.00 81.94 86 SER A C 1
ATOM 659 O O . SER A 1 86 ? 8.650 -13.188 -1.268 1.00 81.94 86 SER A O 1
ATOM 661 N N . MET A 1 87 ? 6.752 -14.318 -1.718 1.00 84.81 87 MET A N 1
ATOM 662 C CA . MET A 1 87 ? 5.815 -13.199 -1.562 1.00 84.81 87 MET A CA 1
ATOM 663 C C . MET A 1 87 ? 4.650 -13.553 -0.617 1.00 84.81 87 MET A C 1
ATOM 665 O O . MET A 1 87 ? 3.501 -13.637 -1.057 1.00 84.81 87 MET A O 1
ATOM 669 N N . PRO A 1 88 ? 4.901 -13.765 0.690 1.00 89.19 88 PRO A N 1
ATOM 670 C CA . PRO A 1 88 ? 3.849 -14.147 1.628 1.00 89.19 88 PRO A CA 1
ATOM 671 C C . PRO A 1 88 ? 2.818 -13.024 1.828 1.00 89.19 88 PRO A C 1
ATOM 673 O O . PRO A 1 88 ? 3.156 -11.840 1.799 1.00 89.19 88 PRO A O 1
ATOM 676 N N . VAL A 1 89 ? 1.560 -13.385 2.106 1.00 91.00 89 VAL A N 1
ATOM 677 C CA . VAL A 1 89 ? 0.514 -12.408 2.472 1.00 91.00 89 VAL A CA 1
ATOM 678 C C . VAL A 1 89 ? 0.962 -11.548 3.660 1.00 91.00 89 VAL A C 1
ATOM 680 O O . VAL A 1 89 ? 1.429 -12.060 4.678 1.00 91.00 89 VAL A O 1
ATOM 683 N N . GLY A 1 90 ? 0.796 -10.232 3.528 1.00 86.75 90 GLY A N 1
ATOM 684 C CA . GLY A 1 90 ? 1.263 -9.226 4.479 1.00 86.75 90 GLY A CA 1
ATOM 685 C C . GLY A 1 90 ? 2.712 -8.782 4.257 1.00 86.75 90 GLY A C 1
ATOM 686 O O . GLY A 1 90 ? 3.191 -7.912 4.984 1.00 86.75 90 GLY A O 1
ATOM 687 N N . MET A 1 91 ? 3.425 -9.340 3.269 1.00 84.44 91 MET A N 1
ATOM 688 C CA . MET A 1 91 ? 4.705 -8.787 2.831 1.00 84.44 91 MET A CA 1
ATOM 689 C C . MET A 1 91 ? 4.488 -7.370 2.307 1.00 84.44 91 MET A C 1
ATOM 691 O O . MET A 1 91 ? 3.658 -7.146 1.427 1.00 84.44 91 MET A O 1
ATOM 695 N N . ILE A 1 92 ? 5.266 -6.431 2.842 1.00 81.06 92 ILE A N 1
ATOM 696 C CA . ILE A 1 92 ? 5.288 -5.038 2.409 1.00 81.06 92 ILE A CA 1
ATOM 697 C C . ILE A 1 92 ? 6.610 -4.792 1.695 1.00 81.06 92 ILE A C 1
ATOM 699 O O . ILE A 1 92 ? 7.679 -4.996 2.273 1.00 81.06 92 ILE A O 1
ATOM 703 N N . TYR A 1 93 ? 6.539 -4.335 0.453 1.00 71.81 93 TYR A N 1
ATOM 704 C CA . TYR A 1 93 ? 7.701 -3.975 -0.348 1.00 71.81 93 TYR A CA 1
ATOM 705 C C . TYR A 1 93 ? 7.461 -2.635 -1.057 1.00 71.81 93 TYR A C 1
ATOM 707 O O . TYR A 1 93 ? 6.331 -2.156 -1.156 1.00 71.81 93 TYR A O 1
ATOM 715 N N . GLY A 1 94 ? 8.538 -1.967 -1.478 1.00 61.75 94 GLY A N 1
ATOM 716 C CA . GLY A 1 94 ? 8.416 -0.786 -2.341 1.00 61.75 94 GLY A CA 1
ATOM 717 C C . GLY A 1 94 ? 7.898 -1.183 -3.720 1.00 61.75 94 GLY A C 1
ATOM 718 O O . GLY A 1 94 ? 8.121 -2.320 -4.120 1.00 61.75 94 GLY A O 1
ATOM 719 N N . ASP A 1 95 ? 7.235 -0.282 -4.450 1.00 53.66 95 ASP A N 1
ATOM 720 C CA . ASP A 1 95 ? 6.699 -0.594 -5.785 1.00 53.66 95 ASP A CA 1
ATOM 721 C C . ASP A 1 95 ? 7.782 -1.109 -6.741 1.00 53.66 95 ASP A C 1
ATOM 723 O O . ASP A 1 95 ? 8.544 -0.345 -7.337 1.00 53.66 95 ASP A O 1
ATOM 727 N N . HIS A 1 96 ? 7.828 -2.432 -6.886 1.00 41.94 96 HIS A N 1
ATOM 728 C CA . HIS A 1 96 ? 8.633 -3.140 -7.864 1.00 41.94 96 HIS A CA 1
ATOM 729 C C . HIS A 1 96 ? 7.826 -4.310 -8.439 1.00 41.94 96 HIS A C 1
ATOM 731 O O . HIS A 1 96 ? 7.883 -5.434 -7.951 1.00 41.94 96 HIS A O 1
ATOM 737 N N . TYR A 1 97 ? 7.111 -4.027 -9.527 1.00 39.88 97 TYR A N 1
ATOM 738 C CA . TYR A 1 97 ? 6.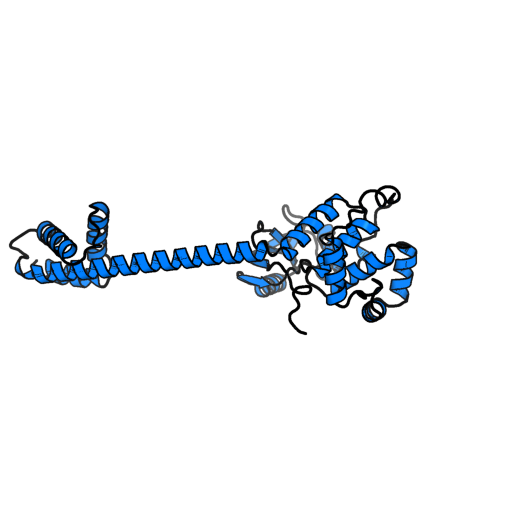987 -4.936 -10.668 1.00 39.88 97 TYR A CA 1
ATOM 739 C C . TYR A 1 97 ? 7.632 -4.232 -11.870 1.00 39.88 97 TYR A C 1
ATOM 741 O O . TYR A 1 97 ? 6.961 -3.729 -12.765 1.00 39.88 97 TYR A O 1
ATOM 749 N N . GLY A 1 98 ? 8.962 -4.121 -11.852 1.00 35.75 98 GLY A N 1
ATOM 750 C CA . GLY A 1 98 ? 9.726 -3.710 -13.027 1.00 35.75 98 GLY A CA 1
ATOM 751 C C . GLY A 1 98 ? 10.023 -4.945 -13.866 1.00 35.75 98 GLY A C 1
ATOM 752 O O . GLY A 1 98 ? 10.776 -5.811 -13.429 1.00 35.75 98 GLY A O 1
ATOM 753 N N . PHE A 1 99 ? 9.422 -5.059 -15.051 1.00 31.16 99 PHE A N 1
ATOM 754 C CA . PHE A 1 99 ? 9.840 -6.058 -16.036 1.00 31.16 99 PHE A CA 1
ATOM 755 C C . PHE A 1 99 ? 11.338 -5.871 -16.346 1.00 31.16 99 PHE A C 1
ATOM 757 O O . PHE A 1 99 ? 11.734 -4.755 -16.691 1.00 31.16 99 PHE A O 1
ATOM 764 N N . PRO A 1 100 ? 12.177 -6.922 -16.293 1.00 32.50 100 PRO A N 1
ATOM 765 C CA . PRO A 1 100 ? 13.567 -6.832 -16.712 1.00 32.50 100 PRO A CA 1
ATOM 766 C C . PRO A 1 100 ? 13.614 -6.899 -18.240 1.00 32.50 100 PRO A C 1
ATOM 768 O O . PRO A 1 100 ? 13.874 -7.947 -18.823 1.00 32.50 100 PRO A O 1
ATOM 771 N N . LYS A 1 101 ? 13.304 -5.787 -18.907 1.00 37.41 101 LYS A N 1
ATOM 772 C CA . LYS A 1 101 ? 13.538 -5.628 -20.345 1.00 37.41 101 LYS A CA 1
ATOM 773 C C . LYS A 1 101 ? 14.259 -4.323 -20.604 1.00 37.41 101 LYS A C 1
ATOM 775 O O . LYS A 1 101 ? 13.930 -3.287 -20.028 1.00 37.41 101 LYS A O 1
ATOM 780 N N . ARG A 1 102 ? 15.253 -4.371 -21.488 1.00 37.62 102 ARG A N 1
ATOM 781 C CA . ARG A 1 102 ? 15.929 -3.160 -21.965 1.00 37.62 102 ARG A CA 1
ATOM 782 C C . ARG A 1 102 ? 14.944 -2.372 -22.823 1.00 37.62 102 ARG A C 1
ATOM 784 O O . ARG A 1 102 ? 14.197 -2.967 -23.594 1.00 37.62 102 ARG A O 1
ATOM 791 N N . LEU A 1 103 ? 14.975 -1.040 -22.771 1.00 38.78 103 LEU A N 1
ATOM 792 C CA . LEU A 1 103 ? 14.081 -0.185 -23.570 1.00 38.78 103 LEU A CA 1
ATOM 793 C C . LEU A 1 103 ? 14.160 -0.509 -25.081 1.00 38.78 103 LEU A C 1
ATOM 795 O O . LEU A 1 103 ? 13.159 -0.462 -25.793 1.00 38.78 103 LEU A O 1
ATOM 799 N N . LYS A 1 104 ? 15.337 -0.950 -25.552 1.00 38.59 104 LYS A N 1
ATOM 800 C CA . LYS A 1 104 ? 15.586 -1.455 -26.916 1.00 38.59 104 LYS A CA 1
ATOM 801 C C . LYS A 1 104 ? 14.683 -2.634 -27.325 1.00 38.59 104 LYS A C 1
ATOM 803 O O . LYS A 1 104 ? 14.421 -2.809 -28.508 1.00 38.59 104 LYS A O 1
ATOM 808 N N . GLU A 1 105 ? 14.199 -3.420 -26.368 1.00 40.41 105 GLU A N 1
ATOM 809 C CA . GLU A 1 105 ? 13.281 -4.550 -26.577 1.00 40.41 105 GLU A CA 1
ATOM 810 C C . GLU A 1 105 ? 11.804 -4.115 -26.556 1.00 40.41 105 GLU A C 1
ATOM 812 O O . GLU A 1 105 ? 10.932 -4.885 -26.949 1.00 40.41 105 GLU A O 1
ATOM 817 N N . ILE A 1 106 ? 11.524 -2.879 -26.122 1.00 39.22 106 ILE A N 1
ATOM 818 C CA . ILE A 1 106 ? 10.177 -2.312 -25.959 1.00 39.22 106 ILE A CA 1
ATOM 819 C C . ILE A 1 106 ? 9.817 -1.370 -27.126 1.00 39.22 106 ILE A C 1
ATOM 821 O O . ILE A 1 106 ? 8.664 -1.320 -27.542 1.00 39.22 106 ILE A O 1
ATOM 825 N N . VAL A 1 107 ? 10.785 -0.664 -27.723 1.00 37.53 107 VAL A N 1
ATOM 826 C CA . VAL A 1 107 ? 10.532 0.434 -28.695 1.00 37.53 107 VAL A CA 1
ATOM 827 C C . VAL A 1 107 ? 10.448 -0.060 -30.157 1.00 37.53 107 VAL A C 1
ATOM 829 O O . VAL A 1 107 ? 10.648 0.675 -31.118 1.00 37.53 107 VAL A O 1
ATOM 832 N N . GLY A 1 108 ? 10.127 -1.335 -30.366 1.00 36.47 108 GLY A N 1
ATOM 833 C CA . GLY A 1 108 ? 10.080 -1.963 -31.686 1.00 36.47 108 GLY A CA 1
ATOM 834 C C . GLY A 1 108 ? 8.837 -1.686 -32.539 1.00 36.47 108 GLY A C 1
ATOM 835 O O . GLY A 1 108 ? 8.646 -2.436 -33.482 1.00 36.47 108 GLY A O 1
ATOM 836 N N . THR A 1 109 ? 7.985 -0.691 -32.255 1.00 36.16 109 THR A N 1
ATOM 837 C CA . THR A 1 109 ? 6.817 -0.347 -33.103 1.00 36.16 109 THR A CA 1
ATOM 838 C C . THR A 1 109 ? 6.218 1.027 -32.759 1.00 36.16 109 THR A C 1
ATOM 840 O O . THR A 1 109 ? 5.679 1.188 -31.670 1.00 36.16 109 THR A O 1
ATOM 843 N N . GLY A 1 110 ? 6.196 1.967 -33.716 1.00 31.98 110 GLY A N 1
ATOM 844 C CA . GLY A 1 110 ? 5.294 3.137 -33.707 1.00 31.98 110 GLY A CA 1
ATOM 845 C C . GLY A 1 110 ? 5.996 4.489 -33.872 1.00 31.98 110 GLY A C 1
ATOM 846 O O . GLY A 1 110 ? 6.945 4.778 -33.157 1.00 31.98 110 GLY A O 1
ATOM 847 N N . GLY A 1 111 ? 5.545 5.307 -34.832 1.00 40.16 111 GLY A N 1
ATOM 848 C CA . GLY A 1 111 ? 6.172 6.582 -35.194 1.00 40.16 111 GLY A CA 1
ATOM 849 C C . GLY A 1 111 ? 5.231 7.794 -35.215 1.00 40.16 111 GLY A C 1
ATOM 850 O O . GLY A 1 111 ? 4.035 7.640 -35.457 1.00 40.16 111 GLY A O 1
ATOM 851 N N . LEU A 1 112 ? 5.882 8.965 -35.091 1.00 33.38 112 LEU A N 1
ATOM 852 C CA . LEU A 1 112 ? 5.506 10.371 -35.375 1.00 33.38 112 LEU A CA 1
ATOM 853 C C . LEU A 1 112 ? 5.108 11.303 -34.204 1.00 33.38 112 LEU A C 1
ATOM 855 O O . LEU A 1 112 ? 4.379 10.922 -33.298 1.00 33.38 112 LEU A O 1
ATOM 859 N N . ASP A 1 113 ? 5.591 12.556 -34.319 1.00 42.81 113 ASP A N 1
ATOM 860 C CA . ASP A 1 113 ? 5.564 13.709 -33.388 1.00 42.81 113 ASP A CA 1
ATOM 861 C C . ASP A 1 113 ? 5.238 15.022 -34.152 1.00 42.81 113 ASP A C 1
ATOM 863 O O . ASP A 1 113 ? 5.666 15.162 -35.306 1.00 42.81 113 ASP A O 1
ATOM 867 N N . PRO A 1 114 ? 4.518 15.994 -33.546 1.00 36.00 114 PRO A N 1
ATOM 868 C CA . PRO A 1 114 ? 4.822 17.412 -33.779 1.00 36.00 114 PRO A CA 1
ATOM 869 C C . PRO A 1 114 ? 4.697 18.316 -32.520 1.00 36.00 114 PRO A C 1
ATOM 871 O O . PRO A 1 114 ? 3.747 19.083 -32.352 1.00 36.00 114 PRO A O 1
ATOM 874 N N . SER A 1 115 ? 5.742 18.301 -31.700 1.00 35.22 115 SER A N 1
ATOM 875 C CA . SER A 1 115 ? 6.040 19.040 -30.460 1.00 35.22 115 SER A CA 1
ATOM 876 C C . SER A 1 115 ? 6.296 20.564 -30.583 1.00 35.22 115 SER A C 1
ATOM 878 O O . SER A 1 115 ? 6.662 21.232 -29.616 1.00 35.22 115 SER A O 1
ATOM 880 N N . GLY A 1 116 ? 6.076 21.183 -31.747 1.00 36.81 116 GLY A N 1
ATOM 881 C CA . GLY A 1 116 ? 6.558 22.551 -32.010 1.00 36.81 116 GLY A CA 1
ATOM 882 C C . GLY A 1 116 ? 5.715 23.724 -31.477 1.00 36.81 116 GLY A C 1
ATOM 883 O O . GLY A 1 116 ? 6.234 24.832 -31.375 1.00 36.81 116 GLY A O 1
ATOM 884 N N . MET A 1 117 ? 4.425 23.542 -31.158 1.00 31.69 117 MET A N 1
ATOM 885 C CA . MET A 1 117 ? 3.499 24.686 -30.979 1.00 31.69 117 MET A CA 1
ATOM 886 C C . MET A 1 117 ? 3.028 24.937 -29.535 1.00 31.69 117 MET A C 1
ATOM 888 O O . MET A 1 117 ? 2.537 26.024 -29.237 1.00 31.69 117 MET A O 1
ATOM 892 N N . LEU A 1 118 ? 3.199 23.976 -28.620 1.00 36.16 118 LEU A N 1
ATOM 893 C CA . LEU A 1 118 ? 2.664 24.054 -27.248 1.00 36.16 118 LEU A CA 1
ATOM 894 C C . LEU A 1 118 ? 3.674 24.580 -26.213 1.00 36.16 118 LEU A C 1
ATOM 896 O O . LEU A 1 118 ? 3.271 25.185 -25.220 1.00 36.16 118 LEU A O 1
ATOM 900 N N . SER A 1 119 ? 4.978 24.456 -26.488 1.00 34.09 119 SER A N 1
ATOM 901 C CA . SER A 1 119 ? 6.067 24.924 -25.610 1.00 34.09 119 SER A CA 1
ATOM 902 C C . SER A 1 119 ? 6.051 26.448 -25.363 1.00 34.09 119 SER A C 1
ATOM 904 O O . SER A 1 119 ? 6.548 26.931 -24.349 1.00 34.09 119 SER A O 1
ATOM 906 N N . PHE A 1 120 ? 5.400 27.229 -26.235 1.00 30.47 120 PHE A N 1
ATOM 907 C CA . PHE A 1 120 ? 5.340 28.691 -26.112 1.00 30.47 120 PHE A CA 1
ATOM 908 C C . PHE A 1 120 ? 4.190 29.216 -25.221 1.00 30.47 120 PHE A C 1
ATOM 910 O O . PHE A 1 120 ? 4.203 30.391 -24.865 1.00 30.47 120 PHE A O 1
ATOM 917 N N . MET A 1 121 ? 3.200 28.393 -24.831 1.00 27.66 121 MET A N 1
ATOM 918 C CA . MET A 1 121 ? 1.988 28.890 -24.140 1.00 27.66 121 MET A CA 1
ATOM 919 C C . MET A 1 121 ? 1.945 28.705 -22.611 1.00 27.66 121 MET A C 1
ATOM 921 O O . MET A 1 121 ? 1.119 29.349 -21.970 1.00 27.66 121 MET A O 1
ATOM 925 N N . PHE A 1 122 ? 2.825 27.901 -22.000 1.00 35.16 122 PHE A N 1
ATOM 926 C CA . PHE A 1 122 ? 2.709 27.511 -20.577 1.00 35.16 122 PHE A CA 1
ATOM 927 C C . PHE A 1 122 ? 3.808 28.053 -19.645 1.00 35.16 122 PHE A C 1
ATOM 929 O O . PHE A 1 122 ? 4.004 27.547 -18.544 1.00 35.16 122 PHE A O 1
ATOM 936 N N . GLY A 1 123 ? 4.505 29.119 -20.043 1.00 28.47 123 GLY A N 1
ATOM 937 C CA . GLY A 1 123 ? 5.455 29.826 -19.180 1.00 28.47 123 GLY A CA 1
ATOM 938 C C . GLY A 1 123 ? 4.769 30.658 -18.088 1.00 28.47 123 GLY A C 1
ATOM 939 O O . GLY A 1 123 ? 4.790 31.884 -18.154 1.00 28.47 123 GLY A O 1
ATOM 940 N N . SER A 1 124 ? 4.165 30.019 -17.083 1.00 29.06 124 SER A N 1
ATOM 941 C CA . SER A 1 124 ? 3.802 30.669 -15.819 1.00 29.06 124 SER A CA 1
ATOM 942 C C . SER A 1 124 ? 4.923 30.438 -14.810 1.00 29.06 124 SER A C 1
ATOM 944 O O . SER A 1 124 ? 5.155 29.309 -14.385 1.00 29.06 124 SER A O 1
ATOM 946 N N . GLY A 1 125 ? 5.641 31.509 -14.464 1.00 29.69 125 GLY A N 1
ATOM 947 C CA . GLY A 1 125 ? 6.759 31.520 -13.517 1.00 29.69 125 GLY A CA 1
ATOM 948 C C . GLY A 1 125 ? 6.336 31.334 -12.062 1.00 29.69 125 GLY A C 1
ATOM 949 O O . GLY A 1 125 ? 6.644 32.185 -11.232 1.00 29.69 125 GLY A O 1
ATOM 950 N N . ASP A 1 126 ? 5.628 30.245 -11.769 1.00 35.84 126 ASP A N 1
ATOM 951 C CA . ASP A 1 126 ? 5.357 29.819 -10.403 1.00 35.84 126 ASP A CA 1
ATOM 952 C C . ASP A 1 126 ? 6.439 28.827 -9.969 1.00 35.84 126 ASP A C 1
ATOM 954 O O . ASP A 1 126 ? 6.685 27.814 -10.626 1.00 35.84 126 ASP A O 1
ATOM 958 N N . HIS A 1 127 ? 7.106 29.122 -8.855 1.00 36.72 127 HIS A N 1
ATOM 959 C CA . HIS A 1 127 ? 8.095 28.226 -8.248 1.00 36.72 127 HIS A CA 1
ATOM 960 C C . HIS A 1 127 ? 7.467 26.916 -7.721 1.00 36.72 127 HIS A C 1
ATOM 962 O O . HIS A 1 127 ? 8.204 26.005 -7.356 1.00 36.72 127 HIS A O 1
ATOM 968 N N . ASP A 1 128 ? 6.132 26.812 -7.752 1.00 47.62 128 ASP A N 1
ATOM 969 C CA . ASP A 1 128 ? 5.332 25.603 -7.506 1.00 47.62 128 ASP A CA 1
ATOM 970 C C . ASP A 1 128 ? 5.115 24.735 -8.764 1.00 47.62 128 ASP A C 1
ATOM 972 O O . ASP A 1 128 ? 4.368 23.757 -8.729 1.00 47.62 128 ASP A O 1
ATOM 976 N N . ALA A 1 129 ? 5.756 25.049 -9.896 1.00 63.44 129 ALA A N 1
ATOM 977 C CA . ALA A 1 129 ? 5.684 24.192 -11.075 1.00 63.44 129 ALA A CA 1
ATOM 978 C C . ALA A 1 129 ? 6.273 22.805 -10.763 1.00 63.44 129 ALA A C 1
ATOM 980 O O . ALA A 1 129 ? 7.435 22.689 -10.368 1.00 63.44 129 ALA A O 1
ATOM 981 N N . VAL A 1 130 ? 5.490 21.746 -11.001 1.00 78.38 130 VAL A N 1
ATOM 982 C CA . VAL A 1 130 ? 5.877 20.334 -10.806 1.00 78.38 130 VAL A CA 1
ATOM 983 C C . V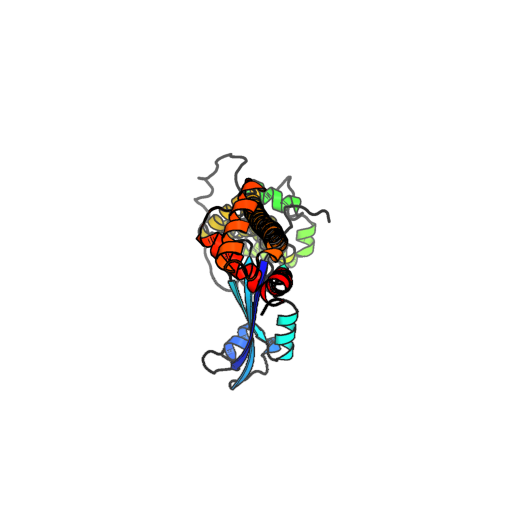AL A 1 130 ? 7.263 20.006 -11.383 1.00 78.38 130 VAL A C 1
ATOM 985 O O . VAL A 1 130 ? 8.008 19.208 -10.817 1.00 78.38 130 VAL A O 1
ATOM 988 N N . HIS A 1 131 ? 7.663 20.678 -12.468 1.00 81.06 131 HIS A N 1
ATOM 989 C CA . HIS A 1 131 ? 8.976 20.546 -13.098 1.00 81.06 131 HIS A CA 1
ATOM 990 C C . HIS A 1 131 ? 10.134 20.899 -12.161 1.00 81.06 131 HIS A C 1
ATOM 992 O O . HIS A 1 131 ? 11.169 20.241 -12.228 1.00 81.06 131 HIS A O 1
ATOM 998 N N . PHE A 1 132 ? 9.982 21.881 -11.266 1.00 79.88 132 PHE A N 1
ATOM 999 C CA . PHE A 1 132 ? 11.010 22.206 -10.273 1.00 79.88 132 PHE A CA 1
ATOM 1000 C C . PHE A 1 132 ? 11.227 21.039 -9.304 1.00 79.88 132 PHE A C 1
ATOM 1002 O O . PHE A 1 132 ? 12.365 20.619 -9.103 1.00 79.88 132 PHE A O 1
ATOM 1009 N N . VAL A 1 133 ? 10.136 20.457 -8.792 1.00 84.69 133 VAL A N 1
ATOM 1010 C CA . VAL A 1 133 ? 10.174 19.248 -7.951 1.00 84.69 133 VAL A CA 1
ATOM 1011 C C . VAL A 1 133 ? 10.828 18.090 -8.705 1.00 84.69 133 VAL A C 1
ATOM 1013 O O . VAL A 1 133 ? 11.618 17.348 -8.125 1.00 84.69 133 VAL A O 1
ATOM 1016 N N . CYS A 1 134 ? 10.563 17.966 -10.009 1.00 91.00 134 CYS A N 1
ATOM 1017 C CA . CYS A 1 134 ? 11.162 16.926 -10.843 1.00 91.00 134 CYS A CA 1
ATOM 1018 C C . CYS A 1 134 ? 12.678 17.081 -10.986 1.00 91.00 134 CYS A C 1
ATOM 1020 O O . CYS A 1 134 ? 13.431 16.124 -10.787 1.00 91.00 134 CYS A O 1
ATOM 1022 N N . TYR A 1 135 ? 13.143 18.293 -11.300 1.00 89.56 135 TYR A N 1
ATOM 1023 C CA . TYR A 1 135 ? 14.571 18.578 -11.402 1.00 89.56 135 TYR A CA 1
ATOM 1024 C C . TYR A 1 135 ? 15.284 18.426 -10.055 1.00 89.56 135 TYR A C 1
ATOM 1026 O O . TYR A 1 135 ? 16.390 17.890 -10.015 1.00 89.56 135 TYR A O 1
ATOM 1034 N N . GLU A 1 136 ? 14.655 18.843 -8.952 1.00 88.00 136 GLU A N 1
ATOM 1035 C CA . GLU A 1 136 ? 15.190 18.644 -7.603 1.00 88.00 136 GLU A CA 1
ATOM 1036 C C . GLU A 1 136 ? 15.306 17.150 -7.268 1.00 88.00 136 GLU A C 1
ATOM 1038 O O . GLU A 1 136 ? 16.367 16.707 -6.830 1.00 88.00 136 GLU A O 1
ATOM 1043 N N . ALA A 1 137 ? 14.268 16.352 -7.545 1.00 92.75 137 ALA A N 1
ATOM 1044 C CA . ALA A 1 137 ? 14.274 14.910 -7.307 1.00 92.75 137 ALA A CA 1
ATOM 1045 C C . ALA A 1 137 ? 15.382 14.197 -8.100 1.00 92.75 137 ALA A C 1
ATOM 1047 O O . ALA A 1 137 ? 16.136 13.406 -7.529 1.00 92.75 137 ALA A O 1
ATOM 1048 N N . LEU A 1 138 ? 15.523 14.507 -9.394 1.00 94.88 138 LEU A N 1
ATOM 1049 C CA . LEU A 1 138 ? 16.576 13.958 -10.256 1.00 94.88 138 LEU A CA 1
ATOM 1050 C C . LEU A 1 138 ? 17.977 14.394 -9.810 1.00 94.88 138 LEU A C 1
ATOM 1052 O O . LEU A 1 138 ? 18.910 13.587 -9.830 1.00 94.88 138 LEU A O 1
ATOM 1056 N N . ALA A 1 139 ? 18.144 15.647 -9.386 1.00 93.19 139 ALA A N 1
ATOM 1057 C CA . ALA A 1 139 ? 19.436 16.143 -8.933 1.00 93.19 139 ALA A CA 1
ATOM 1058 C C . ALA A 1 139 ? 19.852 15.538 -7.586 1.00 93.19 139 ALA A C 1
ATOM 1060 O O . ALA A 1 139 ? 20.984 15.082 -7.421 1.00 93.19 139 ALA A O 1
ATOM 1061 N N . GLU A 1 140 ? 18.930 15.468 -6.628 1.00 94.00 140 GLU A N 1
ATOM 1062 C CA . GLU A 1 140 ? 19.182 14.913 -5.297 1.00 94.00 140 GLU A CA 1
ATOM 1063 C C . GLU A 1 140 ? 19.436 13.402 -5.305 1.00 94.00 140 GLU A C 1
ATOM 1065 O O . GLU A 1 140 ? 20.137 12.889 -4.418 1.00 94.00 140 GLU A O 1
ATOM 1070 N N . ALA A 1 141 ? 18.890 12.707 -6.308 1.00 95.12 141 ALA A N 1
ATOM 1071 C CA . ALA A 1 141 ? 19.141 11.300 -6.599 1.00 95.12 141 ALA A CA 1
ATOM 1072 C C . ALA A 1 141 ? 20.453 11.055 -7.369 1.00 95.12 141 ALA A C 1
ATOM 1074 O O . ALA A 1 141 ? 20.830 9.904 -7.575 1.00 95.12 141 ALA A O 1
ATOM 1075 N N . GLY A 1 142 ? 21.173 12.109 -7.772 1.00 95.81 142 GLY A N 1
ATOM 1076 C CA . GLY A 1 142 ? 22.437 11.979 -8.497 1.00 95.81 142 GLY A CA 1
ATOM 1077 C C . GLY A 1 142 ? 22.271 11.564 -9.961 1.00 95.81 142 GLY A C 1
ATOM 1078 O O . GLY A 1 142 ? 23.192 10.983 -10.532 1.00 95.81 142 GLY A O 1
ATOM 1079 N N . VAL A 1 143 ? 21.125 11.878 -10.575 1.00 96.50 143 VAL A N 1
ATOM 1080 C CA . VAL A 1 143 ? 20.872 11.625 -12.001 1.00 96.50 143 VAL A CA 1
ATOM 1081 C C . VAL A 1 143 ? 21.339 12.803 -12.859 1.00 96.50 143 VAL A C 1
ATOM 1083 O O . VAL A 1 143 ? 21.989 12.618 -13.889 1.00 96.50 143 VAL A O 1
ATOM 1086 N N . ILE A 1 144 ? 21.043 14.026 -12.414 1.00 96.12 144 ILE A N 1
ATOM 1087 C CA . ILE A 1 144 ? 21.405 15.265 -13.114 1.00 96.12 144 ILE A CA 1
ATOM 1088 C C . ILE A 1 144 ? 22.127 16.250 -12.191 1.00 96.12 144 ILE A C 1
ATOM 1090 O O . ILE A 1 144 ? 22.075 16.156 -10.968 1.00 96.12 144 ILE A O 1
ATOM 1094 N N . SER A 1 145 ? 22.804 17.227 -12.780 1.00 90.50 145 SER A N 1
ATOM 1095 C CA . SER A 1 145 ? 23.381 18.359 -12.065 1.00 90.50 145 SER A CA 1
ATOM 1096 C C . SER A 1 145 ? 22.314 19.428 -11.836 1.00 90.50 145 SER A C 1
ATOM 1098 O O . SER A 1 145 ? 21.682 19.901 -12.774 1.00 90.50 145 SER A O 1
ATOM 1100 N N . ILE A 1 146 ? 22.149 19.879 -10.590 1.00 86.06 146 ILE A N 1
ATOM 1101 C CA . ILE A 1 146 ? 21.205 20.964 -10.265 1.00 86.06 146 ILE A CA 1
ATOM 1102 C C . ILE A 1 146 ? 21.591 22.312 -10.901 1.00 86.06 146 ILE A C 1
ATOM 1104 O O . ILE A 1 146 ? 20.767 23.214 -10.986 1.00 86.06 146 ILE A O 1
ATOM 1108 N N . LYS A 1 147 ? 22.858 22.486 -11.308 1.00 81.62 147 LYS A N 1
ATOM 1109 C CA . LYS A 1 147 ? 23.375 23.776 -11.797 1.00 81.62 147 LYS A CA 1
ATOM 1110 C C . LYS A 1 147 ? 23.020 24.046 -13.253 1.00 81.62 147 LYS A C 1
ATOM 1112 O O . LYS A 1 147 ? 22.809 25.195 -13.620 1.00 81.62 147 LYS A O 1
ATOM 1117 N N . ASP A 1 148 ? 23.043 23.002 -14.069 1.00 87.50 148 ASP A N 1
ATOM 1118 C CA . ASP A 1 148 ? 22.920 23.085 -15.525 1.00 87.50 148 ASP A CA 1
ATOM 1119 C C . ASP A 1 148 ? 21.961 22.037 -16.106 1.00 87.50 148 ASP A C 1
ATOM 1121 O O . ASP A 1 148 ? 21.809 21.961 -17.322 1.00 87.50 148 ASP A O 1
ATOM 1125 N N . TYR A 1 149 ? 21.319 21.235 -15.250 1.00 86.62 149 TYR A N 1
ATOM 1126 C CA . TYR A 1 149 ? 20.374 20.172 -15.604 1.00 86.62 149 TYR A CA 1
ATOM 1127 C C . TYR A 1 149 ? 20.952 19.108 -16.550 1.00 86.62 149 TYR A C 1
ATOM 1129 O O . TYR A 1 149 ? 20.214 18.333 -17.160 1.00 86.62 149 TYR A O 1
ATOM 1137 N N . SER A 1 150 ? 22.282 19.038 -16.652 1.00 91.94 150 SER A N 1
ATOM 1138 C CA . SER A 1 150 ? 22.978 18.035 -17.449 1.00 91.94 150 SER A CA 1
ATOM 1139 C C . SER A 1 150 ? 23.001 16.684 -16.733 1.00 91.94 150 SER A C 1
ATOM 1141 O O . SER A 1 150 ? 23.011 16.616 -15.503 1.00 91.94 150 SER A O 1
ATOM 1143 N N . ILE A 1 151 ? 23.013 15.589 -17.497 1.00 95.38 151 ILE A N 1
ATOM 1144 C CA . ILE A 1 151 ? 23.154 14.239 -16.939 1.00 95.38 151 ILE A CA 1
ATOM 1145 C C . ILE A 1 151 ? 24.527 14.113 -16.276 1.00 95.38 151 ILE A C 1
ATOM 1147 O O . ILE A 1 151 ? 25.543 14.478 -16.871 1.00 95.38 151 ILE A O 1
ATOM 1151 N N . LEU A 1 152 ? 24.561 13.583 -15.052 1.00 96.81 152 LEU A N 1
ATOM 1152 C CA . LEU A 1 152 ? 25.811 13.431 -14.317 1.00 96.81 152 LEU A CA 1
ATOM 1153 C C . LEU A 1 152 ? 26.731 12.384 -14.970 1.00 96.81 152 LEU A C 1
ATOM 1155 O O . LEU A 1 152 ? 26.240 11.371 -15.474 1.00 96.81 152 LEU A O 1
ATOM 1159 N N . PRO A 1 153 ? 28.067 12.567 -14.912 1.00 97.50 153 PRO A N 1
ATOM 1160 C CA . PRO A 1 153 ? 29.021 11.630 -15.506 1.00 97.50 153 PRO A CA 1
ATOM 1161 C C . PRO A 1 153 ? 28.817 10.178 -15.066 1.00 97.50 153 PRO A C 1
ATOM 1163 O O . PRO A 1 153 ? 28.870 9.287 -15.899 1.00 97.50 153 PRO A O 1
ATOM 1166 N N . SER A 1 154 ? 28.460 9.940 -13.800 1.00 96.81 154 SER A N 1
ATOM 1167 C CA . SER A 1 154 ? 28.185 8.594 -13.279 1.00 96.81 154 SER A CA 1
ATOM 1168 C C . SER A 1 154 ? 27.044 7.869 -13.999 1.00 96.81 154 SER A C 1
ATOM 1170 O O . SER A 1 154 ? 27.078 6.648 -14.121 1.00 96.81 154 SER A O 1
ATOM 1172 N N . VAL A 1 155 ? 26.034 8.603 -14.475 1.00 96.62 155 VAL A N 1
ATOM 1173 C CA . VAL A 1 155 ? 24.934 8.036 -15.268 1.00 96.62 155 VAL A CA 1
ATOM 1174 C C . VAL A 1 155 ? 25.411 7.725 -16.687 1.00 96.62 155 VAL A C 1
ATOM 1176 O O . VAL A 1 155 ? 25.084 6.670 -17.225 1.00 96.62 155 VAL A O 1
ATOM 1179 N N . LEU A 1 156 ? 26.213 8.612 -17.287 1.00 96.88 156 LEU A N 1
ATOM 1180 C CA . LEU A 1 156 ? 26.782 8.403 -18.624 1.00 96.88 156 LEU A CA 1
ATOM 1181 C C . LEU A 1 156 ? 27.748 7.212 -18.653 1.00 96.88 156 LEU A C 1
ATOM 1183 O O . LEU A 1 156 ? 27.684 6.405 -19.577 1.00 96.88 156 LEU A O 1
ATOM 1187 N N . ASP A 1 157 ? 28.583 7.078 -17.623 1.00 97.00 157 ASP A N 1
ATOM 1188 C CA . ASP A 1 157 ? 29.513 5.962 -17.453 1.00 97.00 157 ASP A CA 1
ATOM 1189 C C . ASP A 1 157 ? 28.763 4.627 -17.336 1.00 97.00 157 ASP A C 1
ATOM 1191 O O . ASP A 1 157 ? 29.199 3.623 -17.898 1.00 97.00 157 ASP A O 1
ATOM 1195 N N . TRP A 1 158 ? 27.614 4.613 -16.647 1.00 97.25 158 TRP A N 1
ATOM 1196 C CA . TRP A 1 158 ? 26.761 3.427 -16.539 1.00 97.25 158 TRP A CA 1
ATOM 1197 C C . TRP A 1 158 ? 26.086 3.059 -17.868 1.00 97.25 158 TRP A C 1
ATOM 1199 O O . TRP A 1 158 ? 26.042 1.881 -18.220 1.00 97.25 158 TRP A O 1
ATOM 1209 N N . LEU A 1 159 ? 25.582 4.049 -18.616 1.00 94.06 159 LEU A N 1
ATOM 1210 C CA . LEU A 1 159 ? 24.950 3.826 -19.925 1.00 94.06 159 LEU A CA 1
ATOM 1211 C C . LEU A 1 159 ? 25.959 3.320 -20.968 1.00 94.06 159 LEU A C 1
ATOM 1213 O O . LEU A 1 159 ? 25.626 2.469 -21.790 1.00 94.06 159 LEU A O 1
ATOM 1217 N N . GLY A 1 160 ? 27.186 3.842 -20.935 1.00 96.00 160 GLY A N 1
ATOM 1218 C CA . GLY A 1 160 ? 28.234 3.542 -21.904 1.00 96.00 160 GLY A CA 1
ATOM 1219 C C . GLY A 1 160 ? 28.114 4.347 -23.204 1.00 96.00 160 GLY A C 1
ATOM 1220 O O . GLY A 1 160 ? 27.028 4.716 -23.658 1.00 96.00 160 GLY A O 1
ATOM 1221 N N . GLU A 1 161 ? 29.261 4.619 -23.832 1.00 97.06 161 GLU A N 1
ATOM 1222 C CA . GLU A 1 161 ? 29.360 5.514 -24.996 1.00 97.06 161 GLU A CA 1
ATOM 1223 C C . GLU A 1 161 ? 28.524 5.049 -26.198 1.00 97.06 161 GLU A C 1
ATOM 1225 O O . GLU A 1 161 ? 27.870 5.869 -26.843 1.00 97.06 161 GLU A O 1
ATOM 1230 N N . GLU A 1 162 ? 28.508 3.742 -26.484 1.00 95.44 162 GLU A N 1
ATOM 1231 C CA . GLU A 1 162 ? 27.745 3.171 -27.603 1.00 95.44 162 GLU A CA 1
ATOM 1232 C C . GLU A 1 162 ? 26.234 3.387 -27.423 1.00 95.44 162 GLU A C 1
ATOM 1234 O O . GLU A 1 162 ? 25.546 3.809 -28.356 1.00 95.44 162 GLU A O 1
ATOM 1239 N N . HIS A 1 163 ? 25.721 3.158 -26.211 1.00 94.62 163 HIS A N 1
ATOM 1240 C CA . HIS A 1 163 ? 24.298 3.310 -25.904 1.00 94.62 163 HIS A CA 1
ATOM 1241 C C . HIS A 1 163 ? 23.877 4.782 -25.930 1.00 94.62 163 HIS A C 1
ATOM 1243 O O . HIS A 1 163 ? 22.851 5.128 -26.515 1.00 94.62 163 HIS A O 1
ATOM 1249 N N . VAL A 1 164 ? 24.718 5.678 -25.401 1.00 95.38 164 VAL A N 1
ATOM 1250 C CA . VAL A 1 164 ? 24.502 7.132 -25.487 1.00 95.38 164 VAL A CA 1
ATOM 1251 C C . VAL A 1 164 ? 24.509 7.611 -26.942 1.00 95.38 164 VAL A C 1
ATOM 1253 O O . VAL A 1 164 ? 23.665 8.425 -27.326 1.00 95.38 164 VAL A O 1
ATOM 1256 N N . ALA A 1 165 ? 25.426 7.110 -27.777 1.00 95.31 165 ALA A N 1
ATOM 1257 C CA . ALA A 1 165 ? 25.460 7.439 -29.201 1.00 95.31 165 ALA A CA 1
ATOM 1258 C C . ALA A 1 165 ? 24.181 6.977 -29.918 1.00 95.31 165 ALA A C 1
ATOM 1260 O O . ALA A 1 165 ? 23.597 7.746 -30.687 1.00 95.31 165 ALA A O 1
ATOM 1261 N N . TRP A 1 166 ? 23.701 5.765 -29.615 1.00 96.44 166 TRP A N 1
ATOM 1262 C CA . TRP A 1 166 ? 22.424 5.262 -30.119 1.00 96.44 166 TRP A CA 1
ATOM 1263 C C . TRP A 1 166 ? 21.244 6.146 -29.691 1.00 96.44 166 TRP A C 1
ATOM 1265 O O . TRP A 1 166 ? 20.431 6.516 -30.542 1.00 96.44 166 TRP A O 1
ATOM 1275 N N . MET A 1 167 ? 21.167 6.542 -28.415 1.00 94.25 167 MET A N 1
ATOM 1276 C CA . MET A 1 167 ? 20.097 7.415 -27.921 1.00 94.25 167 MET A CA 1
ATOM 1277 C C . MET A 1 167 ? 20.098 8.775 -28.617 1.00 94.25 167 MET A C 1
ATOM 1279 O O . MET A 1 167 ? 19.049 9.236 -29.057 1.00 94.25 167 MET A O 1
ATOM 1283 N N . ARG A 1 168 ? 21.269 9.407 -28.767 1.00 95.56 168 ARG A N 1
ATOM 1284 C CA . ARG A 1 168 ? 21.401 10.700 -29.462 1.00 95.56 168 ARG A CA 1
ATOM 1285 C C . ARG A 1 168 ? 20.948 10.618 -30.913 1.00 95.56 168 ARG A C 1
ATOM 1287 O O . ARG A 1 168 ? 20.246 11.505 -31.383 1.00 95.56 168 ARG A O 1
ATOM 1294 N N . ASN A 1 169 ? 21.329 9.550 -31.612 1.00 94.44 169 ASN A N 1
ATOM 1295 C CA . ASN A 1 169 ? 20.923 9.344 -32.998 1.00 94.44 169 ASN A CA 1
ATOM 1296 C C . ASN A 1 169 ? 19.415 9.065 -33.132 1.00 94.44 169 ASN A C 1
ATOM 1298 O O . ASN A 1 169 ? 18.804 9.475 -34.112 1.00 94.44 169 ASN A O 1
ATOM 1302 N N . THR A 1 170 ? 18.822 8.367 -32.161 1.00 92.69 170 THR A N 1
ATOM 1303 C CA . THR A 1 170 ? 17.419 7.925 -32.220 1.00 92.69 170 THR A CA 1
ATOM 1304 C C . THR A 1 170 ? 16.443 9.002 -31.749 1.00 92.69 170 THR A C 1
ATOM 1306 O O . THR A 1 170 ? 15.410 9.206 -32.377 1.00 92.69 170 THR A O 1
ATOM 1309 N N . PHE A 1 171 ? 16.766 9.698 -30.659 1.00 86.62 171 PHE A N 1
ATOM 1310 C CA . PHE A 1 171 ? 15.854 10.614 -29.964 1.00 86.62 171 PHE A CA 1
ATOM 1311 C C . PHE A 1 171 ? 16.243 12.093 -30.103 1.00 86.62 171 PHE A C 1
ATOM 1313 O O . PHE A 1 171 ? 15.555 12.961 -29.566 1.00 86.62 171 PHE A O 1
ATOM 1320 N N . GLY A 1 172 ? 17.333 12.402 -30.816 1.00 94.19 172 GLY A N 1
ATOM 1321 C CA . GLY A 1 172 ? 17.757 13.776 -31.082 1.00 94.19 172 GLY A CA 1
ATOM 1322 C C . GLY A 1 172 ? 18.015 14.552 -29.794 1.00 94.19 172 GLY A C 1
ATOM 1323 O O . GLY A 1 172 ? 18.722 14.071 -28.915 1.00 94.19 172 GLY A O 1
ATOM 1324 N N . GLU A 1 173 ? 17.433 15.744 -29.672 1.00 89.56 173 GLU A N 1
ATOM 1325 C CA . GLU A 1 173 ? 17.585 16.621 -28.500 1.00 89.56 173 GLU A CA 1
ATOM 1326 C C . GLU A 1 173 ? 16.987 16.020 -27.215 1.00 89.56 173 GLU A C 1
ATOM 1328 O O . GLU A 1 173 ? 17.483 16.294 -26.123 1.00 89.56 173 GLU A O 1
ATOM 1333 N N . ASN A 1 174 ? 16.006 15.119 -27.341 1.00 90.56 174 ASN A N 1
ATOM 1334 C CA . ASN A 1 174 ? 15.293 14.512 -26.213 1.00 90.56 174 ASN A CA 1
ATOM 1335 C C . ASN A 1 174 ? 15.985 13.256 -25.654 1.00 90.56 174 ASN A C 1
ATOM 1337 O O . ASN A 1 174 ? 15.464 12.605 -24.746 1.00 90.56 174 ASN A O 1
ATOM 1341 N N . TRP A 1 175 ? 17.177 12.910 -26.156 1.00 94.94 175 TRP A N 1
ATOM 1342 C CA . TRP A 1 175 ? 17.942 11.741 -25.701 1.00 94.94 175 TRP A CA 1
ATOM 1343 C C . TRP A 1 175 ? 18.206 11.743 -24.191 1.00 94.94 175 TRP A C 1
ATOM 1345 O O . TRP A 1 175 ? 18.297 10.683 -23.572 1.00 94.94 175 TRP A O 1
ATOM 1355 N N . SER A 1 176 ? 18.321 12.927 -23.587 1.00 93.75 176 SER A N 1
ATOM 1356 C CA . SER A 1 176 ? 18.606 13.069 -22.164 1.00 93.75 176 SER A CA 1
ATOM 1357 C C . SER A 1 176 ? 17.439 12.608 -21.284 1.00 93.75 176 SER A C 1
ATOM 1359 O O . SER A 1 176 ? 17.677 11.976 -20.258 1.00 93.75 176 SER A O 1
ATOM 1361 N N . ALA A 1 177 ? 16.189 12.842 -21.697 1.00 91.44 177 ALA A N 1
ATOM 1362 C CA . ALA A 1 177 ? 15.008 12.349 -20.986 1.00 91.44 177 ALA A CA 1
ATOM 1363 C C . ALA A 1 177 ? 14.952 10.811 -20.998 1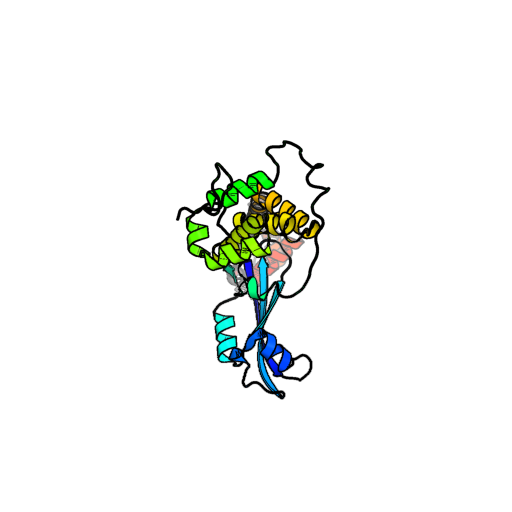.00 91.44 177 ALA A C 1
ATOM 1365 O O . ALA A 1 177 ? 14.663 10.189 -19.976 1.00 91.44 177 ALA A O 1
ATOM 1366 N N . VAL A 1 178 ? 15.318 10.190 -22.127 1.00 92.88 178 VAL A N 1
ATOM 1367 C CA . VAL A 1 178 ? 15.406 8.725 -22.257 1.00 92.88 178 VAL A CA 1
ATOM 1368 C C . VAL A 1 178 ? 16.490 8.154 -21.344 1.00 92.88 178 VAL A C 1
ATOM 1370 O O . VAL A 1 178 ? 16.242 7.191 -20.621 1.00 92.88 178 VAL A O 1
ATOM 1373 N N . ALA A 1 179 ? 17.670 8.776 -21.323 1.00 94.06 179 ALA A N 1
ATOM 1374 C CA . ALA A 1 179 ? 18.779 8.373 -20.463 1.00 94.06 179 ALA A CA 1
ATOM 1375 C C . ALA A 1 179 ? 18.431 8.468 -18.967 1.00 94.06 179 ALA A C 1
ATOM 1377 O O . ALA A 1 179 ? 18.724 7.546 -18.205 1.00 94.06 179 ALA A O 1
ATOM 1378 N N . GLN A 1 180 ? 17.776 9.558 -18.547 1.00 95.38 180 GLN A N 1
ATOM 1379 C CA . GLN A 1 180 ? 17.291 9.723 -17.173 1.00 95.38 180 GLN A CA 1
ATOM 1380 C C . GLN A 1 180 ? 16.282 8.631 -16.812 1.00 95.38 180 GLN A C 1
ATOM 1382 O O . GLN A 1 180 ? 16.420 8.002 -15.764 1.00 95.38 180 GLN A O 1
ATOM 1387 N N . PHE A 1 181 ? 15.302 8.373 -17.683 1.00 94.69 181 PHE A N 1
ATOM 1388 C CA . PHE A 1 181 ? 14.289 7.342 -17.465 1.00 94.69 181 PHE A CA 1
ATOM 1389 C C . PHE A 1 181 ? 14.894 5.944 -17.349 1.00 94.69 181 PHE A C 1
ATOM 1391 O O . PHE A 1 181 ? 14.618 5.248 -16.375 1.00 94.69 181 PHE A O 1
ATOM 1398 N N . GLU A 1 182 ? 15.757 5.551 -18.287 1.00 93.00 182 GLU A N 1
ATOM 1399 C CA . GLU A 1 182 ? 16.384 4.229 -18.264 1.00 93.00 182 GLU A CA 1
ATOM 1400 C C . GLU A 1 182 ? 17.241 4.038 -17.012 1.00 93.00 182 GLU A C 1
ATOM 1402 O O . GLU A 1 182 ? 17.153 2.996 -16.359 1.00 93.00 182 GLU A O 1
ATOM 1407 N N . PHE A 1 183 ? 18.016 5.052 -16.620 1.00 94.88 183 PHE A N 1
ATOM 1408 C CA . PHE A 1 183 ? 18.776 4.987 -15.378 1.00 94.88 183 PHE A CA 1
ATOM 1409 C C . PHE A 1 183 ? 17.852 4.829 -14.164 1.00 94.88 183 PHE A C 1
ATOM 1411 O O . PHE A 1 183 ? 18.089 3.954 -13.331 1.00 94.88 183 PHE A O 1
ATOM 1418 N N . CYS A 1 184 ? 16.782 5.626 -14.074 1.00 92.50 184 CYS A N 1
ATOM 1419 C CA . CYS A 1 184 ? 15.880 5.595 -12.923 1.00 92.50 184 CYS A CA 1
ATOM 1420 C C . CYS A 1 184 ? 15.122 4.274 -12.802 1.00 92.50 184 CYS A C 1
ATOM 1422 O O . CYS A 1 184 ? 15.051 3.722 -11.707 1.00 92.50 184 CYS A O 1
ATOM 1424 N N . LEU A 1 185 ? 14.647 3.731 -13.923 1.00 87.38 185 LEU A N 1
ATOM 1425 C CA . LEU A 1 185 ? 13.966 2.438 -13.986 1.00 87.38 185 LEU A CA 1
ATOM 1426 C C . LEU A 1 185 ? 14.824 1.298 -13.411 1.00 87.38 185 LEU A C 1
ATOM 1428 O O . LEU A 1 185 ? 14.293 0.362 -12.821 1.00 87.38 185 LEU A O 1
ATOM 1432 N N . ASN A 1 186 ? 16.149 1.381 -13.571 1.00 90.62 186 ASN A N 1
ATOM 1433 C CA . ASN A 1 186 ? 17.084 0.349 -13.119 1.00 90.62 186 ASN A CA 1
ATOM 1434 C C . ASN A 1 186 ? 17.593 0.546 -11.681 1.00 90.62 186 ASN A C 1
ATOM 1436 O O . ASN A 1 186 ? 18.118 -0.401 -11.098 1.00 90.62 186 ASN A O 1
ATOM 1440 N N . HIS A 1 187 ? 17.477 1.747 -11.108 1.00 90.81 187 HIS A N 1
ATOM 1441 C CA . HIS A 1 187 ? 18.116 2.080 -9.825 1.00 90.81 187 HIS A CA 1
ATOM 1442 C C . HIS A 1 187 ? 17.148 2.522 -8.730 1.00 90.81 187 HIS A C 1
ATOM 1444 O O . HIS A 1 187 ? 17.530 2.514 -7.558 1.00 90.81 187 HIS A O 1
ATOM 1450 N N . PHE A 1 188 ? 15.919 2.910 -9.077 1.00 89.38 188 PHE A N 1
ATOM 1451 C CA . PHE A 1 188 ? 14.965 3.465 -8.124 1.00 89.38 188 PHE A CA 1
ATOM 1452 C C . PHE A 1 188 ? 13.592 2.779 -8.204 1.00 89.38 188 PHE A C 1
ATOM 1454 O O . PHE A 1 188 ? 13.202 2.284 -9.261 1.00 89.38 188 PHE A O 1
ATOM 1461 N N . PRO A 1 189 ? 12.825 2.771 -7.096 1.00 84.88 189 PRO A N 1
ATOM 1462 C CA . PRO A 1 189 ? 11.436 2.320 -7.082 1.00 84.88 189 PRO A CA 1
ATOM 1463 C C . PRO A 1 189 ? 10.576 3.050 -8.100 1.00 84.88 189 PRO A C 1
ATOM 1465 O O . PRO A 1 189 ? 10.751 4.249 -8.322 1.00 84.88 189 PRO A O 1
ATOM 1468 N N . ASP A 1 190 ? 9.616 2.342 -8.683 1.00 83.31 190 ASP A N 1
ATOM 1469 C CA . ASP A 1 190 ? 8.829 2.850 -9.808 1.00 83.31 190 ASP A CA 1
ATOM 1470 C C . ASP 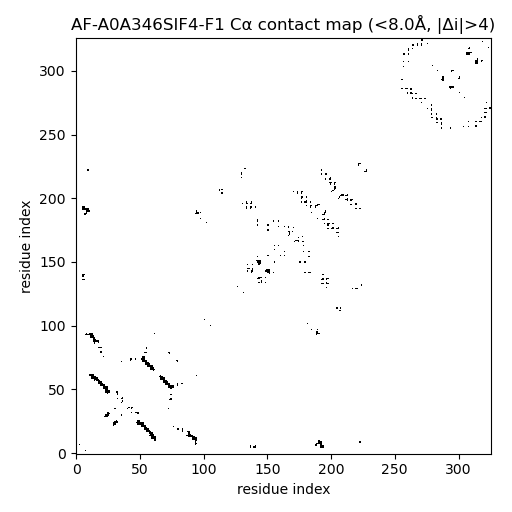A 1 190 ? 7.936 4.049 -9.425 1.00 83.31 190 ASP A C 1
ATOM 1472 O O . ASP A 1 190 ? 7.718 4.954 -10.237 1.00 83.31 190 ASP A O 1
ATOM 1476 N N . SER A 1 191 ? 7.501 4.084 -8.160 1.00 85.62 191 SER A N 1
ATOM 1477 C CA . SER A 1 191 ? 6.721 5.166 -7.539 1.00 85.62 191 SER A CA 1
ATOM 1478 C C . SER A 1 191 ? 7.556 6.184 -6.763 1.00 85.62 191 SER A C 1
ATOM 1480 O O . SER A 1 191 ? 7.008 7.067 -6.098 1.00 85.62 191 SER A O 1
ATOM 1482 N N . SER A 1 192 ? 8.888 6.076 -6.795 1.00 88.81 192 SER A N 1
ATOM 1483 C CA . SER A 1 192 ? 9.745 7.109 -6.207 1.00 88.81 192 SER A CA 1
ATOM 1484 C C . SER A 1 192 ? 9.593 8.427 -6.970 1.00 88.81 192 SER A C 1
ATOM 1486 O O . SER A 1 192 ? 9.315 8.435 -8.172 1.00 88.81 192 SER A O 1
ATOM 1488 N N . LEU A 1 193 ? 9.814 9.559 -6.290 1.00 91.00 193 LEU A N 1
ATOM 1489 C CA . LEU A 1 193 ? 9.700 10.875 -6.932 1.00 91.00 193 LEU A CA 1
ATOM 1490 C C . LEU A 1 193 ? 10.661 10.992 -8.115 1.00 91.00 193 LEU A C 1
ATOM 1492 O O . LEU A 1 193 ? 10.290 11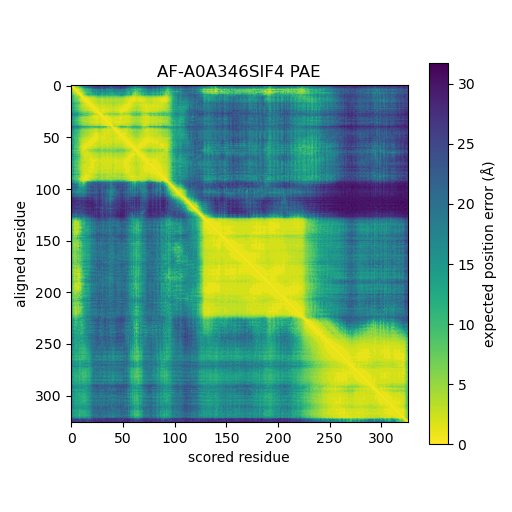.552 -9.140 1.00 91.00 193 LEU A O 1
ATOM 1496 N N . VAL A 1 194 ? 11.864 10.424 -8.007 1.00 95.19 194 VAL A N 1
ATOM 1497 C CA . VAL A 1 194 ? 12.846 10.423 -9.097 1.00 95.19 194 VAL A CA 1
ATOM 1498 C C . VAL A 1 194 ? 12.369 9.626 -10.323 1.00 95.19 194 VAL A C 1
ATOM 1500 O O . VAL A 1 194 ? 12.468 10.130 -11.442 1.00 95.19 194 VAL A O 1
ATOM 1503 N N . SER A 1 195 ? 11.776 8.441 -10.137 1.00 93.31 195 SER A N 1
ATOM 1504 C CA . SER A 1 195 ? 11.243 7.636 -11.248 1.00 93.31 195 SER A CA 1
ATOM 1505 C C . SER A 1 195 ? 10.019 8.283 -11.893 1.00 93.31 195 SER A C 1
ATOM 1507 O O . SER A 1 195 ? 9.937 8.341 -13.120 1.00 93.31 195 SER A O 1
ATOM 1509 N N . LEU A 1 196 ? 9.102 8.836 -11.093 1.00 93.62 196 LEU A N 1
ATOM 1510 C CA . LEU A 1 196 ? 7.952 9.592 -11.600 1.00 93.62 196 LEU A CA 1
ATOM 1511 C C . LEU A 1 196 ? 8.397 10.837 -12.379 1.00 93.62 196 LEU A C 1
ATOM 1513 O O . LEU A 1 196 ? 7.871 11.107 -13.455 1.00 93.62 196 LEU A O 1
ATOM 1517 N N . SER A 1 197 ? 9.422 11.544 -11.898 1.00 95.88 197 SER A N 1
ATOM 1518 C CA . SER A 1 197 ? 10.001 12.705 -12.589 1.00 95.88 197 SER A CA 1
ATOM 1519 C C . SER A 1 197 ? 10.565 12.328 -13.958 1.00 95.88 197 SER A C 1
ATOM 1521 O O . SER A 1 197 ? 10.290 12.992 -14.957 1.00 95.88 197 SER A O 1
ATOM 1523 N N . ALA A 1 198 ? 11.312 11.223 -14.031 1.00 95.25 198 ALA A N 1
ATOM 1524 C CA . ALA A 1 198 ? 11.869 10.748 -15.290 1.00 95.25 198 ALA A CA 1
ATOM 1525 C C . ALA A 1 198 ? 10.775 10.274 -16.267 1.00 95.25 198 ALA A C 1
ATOM 1527 O O . ALA A 1 198 ? 10.849 10.562 -17.461 1.00 95.25 198 ALA A O 1
ATOM 1528 N N . LYS A 1 199 ? 9.723 9.608 -15.766 1.00 92.69 199 LYS A N 1
ATOM 1529 C CA . LYS A 1 199 ? 8.545 9.230 -16.565 1.00 92.69 199 LYS A CA 1
ATOM 1530 C C . LYS A 1 199 ? 7.779 10.441 -17.082 1.00 92.69 199 LYS A C 1
ATOM 1532 O O . LYS A 1 199 ? 7.322 10.406 -18.223 1.00 92.69 199 LYS A O 1
ATOM 1537 N N . LEU A 1 200 ? 7.643 11.499 -16.279 1.00 93.12 200 LEU A N 1
ATOM 1538 C CA . LEU A 1 200 ? 7.006 12.741 -16.711 1.00 93.12 200 LEU A CA 1
ATOM 1539 C C . LEU A 1 200 ? 7.769 13.339 -17.894 1.00 93.12 200 LEU A C 1
ATOM 1541 O O . LEU A 1 200 ? 7.166 13.632 -18.923 1.00 93.12 200 LEU A O 1
ATOM 1545 N N . PHE A 1 201 ? 9.094 13.452 -17.782 1.00 92.44 201 PHE A N 1
ATOM 1546 C CA . PHE A 1 201 ? 9.932 13.979 -18.860 1.00 92.44 201 PHE A CA 1
ATOM 1547 C C . PHE A 1 201 ? 9.925 13.087 -20.103 1.00 92.44 201 PHE A C 1
ATOM 1549 O O . PHE A 1 201 ? 9.844 13.609 -21.211 1.00 92.44 201 PHE A O 1
ATOM 1556 N N . LEU A 1 202 ? 9.937 11.760 -19.952 1.00 89.94 202 LEU A N 1
ATOM 1557 C CA . LEU A 1 202 ? 9.762 10.846 -21.083 1.00 89.94 202 LEU A CA 1
ATOM 1558 C C . LEU A 1 202 ? 8.399 11.060 -21.763 1.00 89.94 202 LEU A C 1
ATOM 1560 O O . LEU A 1 202 ? 8.330 11.197 -22.983 1.00 89.94 202 LEU A O 1
ATOM 1564 N N . SER A 1 203 ? 7.324 11.126 -20.975 1.00 81.44 203 SER A N 1
ATOM 1565 C CA . SER A 1 203 ? 5.958 11.261 -21.493 1.00 81.44 203 SER A CA 1
ATOM 1566 C C . SER A 1 203 ? 5.767 12.583 -22.230 1.00 81.44 203 SER A C 1
ATOM 1568 O O . SER A 1 203 ? 5.173 12.628 -23.303 1.00 81.44 203 SER A O 1
ATOM 1570 N N . GLN A 1 204 ? 6.319 13.660 -21.673 1.00 86.44 204 GLN A N 1
ATOM 1571 C CA . GLN A 1 204 ? 6.169 15.006 -22.206 1.00 86.44 204 GLN A CA 1
ATOM 1572 C C . GLN A 1 204 ? 7.093 15.284 -23.398 1.00 86.44 204 GLN A C 1
ATOM 1574 O O . GLN A 1 204 ? 6.660 15.916 -24.354 1.00 86.44 204 GLN A O 1
ATOM 1579 N N . PHE A 1 205 ? 8.354 14.842 -23.354 1.00 85.50 205 PHE A N 1
ATOM 1580 C CA . PHE A 1 205 ? 9.352 15.214 -24.366 1.00 85.50 205 PHE A CA 1
ATOM 1581 C C . PHE A 1 205 ? 9.610 14.134 -25.417 1.00 85.50 205 PHE A C 1
ATOM 1583 O O . PHE A 1 205 ? 10.162 14.441 -26.468 1.00 85.50 205 PHE A O 1
ATOM 1590 N N . VAL A 1 206 ? 9.257 12.872 -25.157 1.00 84.88 206 VAL A N 1
ATOM 1591 C CA . VAL A 1 206 ? 9.563 11.761 -26.074 1.00 84.88 206 VAL A CA 1
ATOM 1592 C C . VAL A 1 206 ? 8.300 11.162 -26.670 1.00 84.88 206 VAL A C 1
ATOM 1594 O O . VAL A 1 206 ? 8.235 10.991 -27.884 1.00 84.88 206 VAL A O 1
ATOM 1597 N N . THR A 1 207 ? 7.294 10.845 -25.852 1.00 78.19 207 THR A N 1
ATOM 1598 C CA . THR A 1 207 ? 6.071 10.195 -26.357 1.00 78.19 207 THR A CA 1
ATOM 1599 C C . THR A 1 207 ? 4.954 11.176 -26.699 1.00 78.19 207 THR A C 1
ATOM 1601 O O . THR A 1 207 ? 4.016 10.781 -27.387 1.00 78.19 207 THR A O 1
ATOM 1604 N N . ASN A 1 208 ? 5.043 12.430 -26.239 1.00 81.56 208 ASN A N 1
ATOM 1605 C CA . ASN A 1 208 ? 3.972 13.433 -26.304 1.00 81.56 208 ASN A CA 1
ATOM 1606 C C . ASN A 1 208 ? 2.624 12.899 -25.783 1.00 81.56 208 ASN A C 1
ATOM 1608 O O . ASN A 1 208 ? 1.564 13.157 -26.354 1.00 81.56 208 ASN A O 1
ATOM 1612 N N . ASP A 1 209 ? 2.670 12.104 -24.714 1.00 81.81 209 ASP A N 1
ATOM 1613 C CA . ASP A 1 209 ? 1.475 11.573 -24.065 1.00 81.81 209 ASP A CA 1
ATOM 1614 C C . ASP A 1 209 ? 1.031 12.528 -22.951 1.00 81.81 209 ASP A C 1
ATOM 1616 O O . ASP A 1 209 ? 1.340 12.339 -21.770 1.00 81.81 209 ASP A O 1
ATOM 1620 N N . ASP A 1 210 ? 0.310 13.579 -23.346 1.00 76.75 210 ASP A N 1
ATOM 1621 C CA . ASP A 1 210 ? -0.214 14.606 -22.436 1.00 76.75 210 ASP A CA 1
ATOM 1622 C C . ASP A 1 210 ? -1.133 14.019 -21.354 1.00 76.75 210 ASP A C 1
ATOM 1624 O O . ASP A 1 210 ? -1.212 14.544 -20.240 1.00 76.75 210 ASP A O 1
ATOM 1628 N N . PHE A 1 211 ? -1.832 12.921 -21.665 1.00 75.38 211 PHE A N 1
ATOM 1629 C CA . PHE A 1 211 ? -2.715 12.255 -20.716 1.00 75.38 211 PHE A CA 1
ATOM 1630 C C . PHE A 1 211 ? -1.892 11.619 -19.598 1.00 75.38 211 PHE A C 1
ATOM 1632 O O . PHE A 1 211 ? -2.092 11.947 -18.427 1.00 75.38 211 PHE A O 1
ATOM 1639 N N . THR A 1 212 ? -0.919 10.778 -19.950 1.00 77.75 212 THR A N 1
ATOM 1640 C CA . THR A 1 212 ? -0.018 10.152 -18.975 1.00 77.75 212 THR A CA 1
ATOM 1641 C C . THR A 1 212 ? 0.782 11.203 -18.200 1.00 77.75 212 THR A C 1
ATOM 1643 O O . THR A 1 212 ? 0.850 11.134 -16.971 1.00 77.75 212 THR A O 1
ATOM 1646 N N . ALA A 1 213 ? 1.297 12.238 -18.873 1.00 81.88 213 ALA A N 1
ATOM 1647 C CA . ALA A 1 213 ? 1.997 13.349 -18.229 1.00 81.88 213 ALA A CA 1
ATOM 1648 C C . ALA A 1 213 ? 1.115 14.078 -17.197 1.00 81.88 213 ALA A C 1
ATOM 1650 O O . ALA A 1 213 ? 1.576 14.387 -16.095 1.00 81.88 213 ALA A O 1
ATOM 1651 N N . GLY A 1 214 ? -0.165 14.306 -17.509 1.00 76.69 214 GLY A N 1
ATOM 1652 C CA . GLY A 1 214 ? -1.123 14.910 -16.584 1.00 76.69 214 GLY A CA 1
ATOM 1653 C C . GLY A 1 214 ? -1.375 14.058 -15.334 1.00 76.69 214 GLY A C 1
ATOM 1654 O O . GLY A 1 214 ? -1.416 14.599 -14.226 1.00 76.69 214 GLY A O 1
ATOM 1655 N N . TYR A 1 215 ? -1.487 12.733 -15.481 1.00 83.56 215 TYR A N 1
ATOM 1656 C CA . TYR A 1 215 ? -1.640 11.819 -14.339 1.00 83.56 215 TYR A CA 1
ATOM 1657 C C . TYR A 1 215 ? -0.401 11.802 -13.448 1.00 83.56 215 TYR A C 1
ATOM 1659 O O . TYR A 1 215 ? -0.518 12.010 -12.240 1.00 83.56 215 TYR A O 1
ATOM 1667 N N . ILE A 1 216 ? 0.779 11.628 -14.047 1.00 86.06 216 ILE A N 1
ATOM 1668 C CA . ILE A 1 216 ? 2.051 11.617 -13.316 1.00 86.06 216 ILE A CA 1
ATOM 1669 C C . ILE A 1 216 ? 2.260 12.951 -12.592 1.00 86.06 216 ILE A C 1
ATOM 1671 O O . ILE A 1 216 ? 2.684 12.968 -11.441 1.00 86.06 216 ILE A O 1
ATOM 1675 N N . THR A 1 217 ? 1.905 14.073 -13.223 1.00 87.75 217 THR A N 1
ATOM 1676 C CA . THR A 1 217 ? 1.968 15.399 -12.592 1.00 87.75 217 THR A CA 1
ATOM 1677 C C . THR A 1 217 ? 1.152 15.451 -11.301 1.00 87.75 217 THR A C 1
ATOM 1679 O O . THR A 1 217 ? 1.657 15.894 -10.272 1.00 87.75 217 THR A O 1
ATOM 1682 N N . LYS A 1 218 ? -0.095 14.961 -11.328 1.00 83.62 218 LYS A N 1
ATOM 1683 C CA . LYS A 1 218 ? -0.962 14.944 -10.139 1.00 83.62 218 LYS A CA 1
ATOM 1684 C C . LYS A 1 218 ? -0.443 14.012 -9.052 1.00 83.62 218 LYS A C 1
ATOM 1686 O O . LYS A 1 218 ? -0.581 14.326 -7.873 1.00 83.62 218 LYS A O 1
ATOM 1691 N N . GLU A 1 219 ? 0.159 12.894 -9.437 1.00 85.25 219 GLU A N 1
ATOM 1692 C CA . GLU A 1 219 ? 0.794 11.972 -8.499 1.00 85.25 219 GLU A CA 1
ATOM 1693 C C . GLU A 1 219 ? 2.006 12.616 -7.811 1.00 85.25 219 GLU A C 1
ATOM 1695 O O . GLU A 1 219 ? 2.090 12.605 -6.583 1.00 85.25 219 GLU A O 1
ATOM 1700 N N . ILE A 1 220 ? 2.891 13.271 -8.573 1.00 88.06 220 ILE A N 1
ATOM 1701 C CA . ILE A 1 220 ? 4.039 14.007 -8.025 1.00 88.06 220 ILE A CA 1
ATOM 1702 C C . ILE A 1 220 ? 3.570 15.103 -7.063 1.00 88.06 220 ILE A C 1
ATOM 1704 O O . ILE A 1 220 ? 4.102 15.181 -5.960 1.00 88.06 220 ILE A O 1
ATOM 1708 N N . GLU A 1 221 ? 2.562 15.901 -7.433 1.00 83.69 221 GLU A N 1
ATOM 1709 C CA . GLU A 1 221 ? 1.988 16.943 -6.565 1.00 83.69 221 GLU A CA 1
ATOM 1710 C C . GLU A 1 221 ? 1.406 16.368 -5.262 1.00 83.69 221 GLU A C 1
ATOM 1712 O O . GLU A 1 221 ? 1.611 16.928 -4.182 1.00 83.69 221 GLU A O 1
ATOM 1717 N N . ALA A 1 222 ? 0.684 15.244 -5.340 1.00 80.50 222 ALA A N 1
ATOM 1718 C CA . ALA A 1 222 ? 0.081 14.600 -4.174 1.00 80.50 222 ALA A CA 1
ATOM 1719 C C . ALA A 1 222 ? 1.145 14.101 -3.184 1.00 80.50 222 ALA A C 1
ATOM 1721 O O . ALA A 1 222 ? 1.004 14.298 -1.967 1.00 80.50 222 ALA A O 1
ATOM 1722 N N . ILE A 1 223 ? 2.215 13.506 -3.719 1.00 81.00 223 ILE A N 1
ATOM 1723 C CA . ILE A 1 223 ? 3.360 13.006 -2.960 1.00 81.00 223 ILE A CA 1
ATOM 1724 C C . ILE A 1 223 ? 4.162 14.173 -2.375 1.00 81.00 223 ILE A C 1
ATOM 1726 O O . ILE A 1 223 ? 4.402 14.217 -1.168 1.00 81.00 223 ILE A O 1
ATOM 1730 N N . SER A 1 224 ? 4.561 15.148 -3.198 1.00 79.19 224 SER A N 1
ATOM 1731 C CA . SER A 1 224 ? 5.385 16.279 -2.757 1.00 79.19 224 SER A CA 1
ATOM 1732 C C . SER A 1 224 ? 4.652 17.176 -1.761 1.00 79.19 224 SER A C 1
ATOM 1734 O O . SER A 1 224 ? 5.282 17.745 -0.871 1.00 79.19 224 SER A O 1
ATOM 1736 N N . GLY A 1 225 ? 3.324 17.275 -1.882 1.00 73.44 225 GLY A N 1
ATOM 1737 C CA . GLY A 1 225 ? 2.454 18.003 -0.962 1.00 73.44 225 GLY A CA 1
ATOM 1738 C C . GLY A 1 225 ? 2.177 17.287 0.367 1.00 73.44 225 GLY A C 1
ATOM 1739 O O . GLY A 1 225 ? 1.542 17.876 1.240 1.00 73.44 225 GLY A O 1
ATOM 1740 N N . GLY A 1 226 ? 2.617 16.032 0.547 1.00 69.31 226 GLY A N 1
ATOM 1741 C CA . GLY A 1 226 ? 2.455 15.274 1.797 1.00 69.31 226 GLY A CA 1
ATOM 1742 C C . GLY A 1 226 ? 1.014 14.845 2.109 1.00 69.31 226 GLY A C 1
ATOM 1743 O O . GLY A 1 226 ? 0.687 14.516 3.252 1.00 69.31 226 GLY A O 1
ATOM 1744 N N . THR A 1 227 ? 0.126 14.865 1.112 1.00 68.56 227 THR A N 1
ATOM 1745 C CA . THR A 1 227 ? -1.298 14.536 1.304 1.00 68.56 227 THR A CA 1
ATOM 1746 C C . THR A 1 227 ? -1.515 13.061 1.647 1.00 68.56 227 THR A C 1
ATOM 1748 O O . THR A 1 227 ? -2.357 12.745 2.491 1.00 68.56 227 THR A O 1
ATOM 1751 N N . GLU A 1 228 ? -0.719 12.167 1.059 1.00 65.69 228 GLU A N 1
ATOM 1752 C CA . GLU A 1 228 ? -0.781 10.726 1.322 1.00 65.69 228 GLU A CA 1
ATOM 1753 C C . GLU A 1 228 ? -0.318 10.392 2.750 1.00 65.69 228 GLU A C 1
ATOM 1755 O O . GLU A 1 228 ? -1.018 9.678 3.472 1.00 65.69 228 GLU A O 1
ATOM 1760 N N . ASP A 1 229 ? 0.769 11.015 3.218 1.00 64.62 229 ASP A N 1
ATOM 1761 C CA . ASP A 1 229 ? 1.244 10.889 4.603 1.00 64.62 229 ASP A CA 1
ATOM 1762 C C . ASP A 1 229 ? 0.182 11.350 5.611 1.00 64.62 229 ASP A C 1
ATOM 1764 O O . ASP A 1 229 ? -0.084 10.675 6.612 1.00 64.62 229 ASP A O 1
ATOM 1768 N N . ALA A 1 230 ? -0.481 12.478 5.339 1.00 66.62 230 ALA A N 1
ATOM 1769 C CA . ALA A 1 230 ? -1.554 12.988 6.187 1.00 66.62 230 ALA A CA 1
ATOM 1770 C C . ALA A 1 230 ? -2.764 12.036 6.228 1.00 66.62 230 ALA A C 1
ATOM 1772 O O . ALA A 1 230 ? -3.315 11.778 7.305 1.00 66.62 230 ALA A O 1
ATOM 1773 N N . ALA A 1 231 ? -3.160 11.472 5.082 1.00 69.94 231 ALA A N 1
ATOM 1774 C CA . ALA A 1 231 ? -4.257 10.509 4.993 1.00 69.94 231 ALA A CA 1
ATOM 1775 C C . ALA A 1 231 ? -3.932 9.192 5.719 1.00 69.94 231 ALA A C 1
ATOM 1777 O O . ALA A 1 231 ? -4.771 8.652 6.456 1.00 69.94 231 ALA A O 1
ATOM 1778 N N . PHE A 1 232 ? -2.700 8.697 5.581 1.00 70.88 232 PHE A N 1
ATOM 1779 C CA . PHE A 1 232 ? -2.232 7.500 6.274 1.00 70.88 232 PHE A CA 1
ATOM 1780 C C . PHE A 1 232 ? -2.194 7.706 7.796 1.00 70.88 232 PHE A C 1
ATOM 1782 O O . PHE A 1 232 ? -2.700 6.876 8.562 1.00 70.88 232 PHE A O 1
ATOM 1789 N N . LEU A 1 233 ? -1.674 8.848 8.259 1.00 71.25 233 LEU A N 1
ATOM 1790 C CA . LEU A 1 233 ? -1.673 9.224 9.676 1.00 71.25 233 LEU A CA 1
ATOM 1791 C C . LEU A 1 233 ? -3.092 9.346 10.242 1.00 71.25 233 LEU A C 1
ATOM 1793 O O . LEU A 1 233 ? -3.354 8.860 11.348 1.00 71.25 233 LEU A O 1
ATOM 1797 N N . ALA A 1 234 ? -4.021 9.945 9.494 1.00 70.75 234 ALA A N 1
ATOM 1798 C CA . ALA A 1 234 ? -5.419 10.060 9.899 1.00 70.75 234 ALA A CA 1
ATOM 1799 C C . ALA A 1 234 ? -6.076 8.679 10.052 1.00 70.75 234 ALA A C 1
ATOM 1801 O O . ALA A 1 234 ? -6.682 8.396 11.089 1.00 70.75 234 ALA A O 1
ATOM 1802 N N . THR A 1 235 ? -5.884 7.791 9.074 1.00 73.38 235 THR A N 1
ATOM 1803 C CA . THR A 1 235 ? -6.427 6.421 9.089 1.00 73.38 235 THR A CA 1
ATOM 1804 C C . THR A 1 235 ? -5.892 5.620 10.277 1.00 73.38 235 THR A C 1
ATOM 1806 O O . THR A 1 235 ? -6.657 5.017 11.033 1.00 73.38 235 THR A O 1
ATOM 1809 N N . ASN A 1 236 ? -4.580 5.680 10.521 1.00 74.50 236 ASN A N 1
ATOM 1810 C CA . ASN A 1 236 ? -3.960 5.019 11.670 1.00 74.50 236 ASN A CA 1
ATOM 1811 C C . ASN A 1 236 ? -4.440 5.585 13.008 1.00 74.50 236 ASN A C 1
ATOM 1813 O O . ASN A 1 236 ? -4.650 4.835 13.963 1.00 74.50 236 ASN A O 1
ATOM 1817 N N . THR A 1 237 ? -4.639 6.900 13.087 1.00 77.88 237 THR A N 1
ATOM 1818 C CA . THR A 1 237 ? -5.169 7.553 14.288 1.00 77.88 237 THR A CA 1
ATOM 1819 C C . THR A 1 237 ? -6.599 7.099 14.571 1.00 77.88 237 THR A C 1
ATOM 1821 O O . THR A 1 237 ? -6.913 6.756 15.711 1.00 77.88 237 THR A O 1
ATOM 1824 N N . GLN A 1 238 ? -7.451 7.008 13.546 1.00 76.25 238 GLN A N 1
ATOM 1825 C CA . GLN A 1 238 ? -8.814 6.489 13.681 1.00 76.25 238 GLN A CA 1
ATOM 1826 C C . GLN A 1 238 ? -8.829 5.021 14.116 1.00 76.25 238 GLN A C 1
ATOM 1828 O O . GLN A 1 238 ? -9.575 4.671 15.031 1.00 76.25 238 GLN A O 1
ATOM 1833 N N . LYS A 1 239 ? -7.968 4.174 13.535 1.00 79.06 239 LYS A N 1
ATOM 1834 C CA . LYS A 1 239 ? -7.844 2.764 13.933 1.00 79.06 239 LYS A CA 1
ATOM 1835 C C . LYS A 1 239 ? -7.450 2.632 15.406 1.00 79.06 239 LYS A C 1
ATOM 1837 O O . LYS A 1 239 ? -8.135 1.949 16.165 1.00 79.06 239 LYS A O 1
ATOM 1842 N N . LYS A 1 240 ? -6.415 3.363 15.839 1.00 83.62 240 LYS A N 1
ATOM 1843 C CA . LYS A 1 240 ? -5.972 3.390 17.245 1.00 83.62 240 LYS A CA 1
ATOM 1844 C C . LYS A 1 240 ? -7.061 3.904 18.186 1.00 83.62 240 LYS A C 1
ATOM 1846 O O . LYS A 1 240 ? -7.252 3.339 19.261 1.00 83.62 240 LYS A O 1
ATOM 1851 N N . ALA A 1 241 ? -7.794 4.944 17.793 1.00 81.25 241 ALA A N 1
ATOM 1852 C CA . ALA A 1 241 ? -8.916 5.461 18.573 1.00 81.25 241 ALA A CA 1
ATOM 1853 C C . ALA A 1 241 ? -10.055 4.431 18.689 1.00 81.25 241 ALA A C 1
ATOM 1855 O O . ALA A 1 241 ? -10.612 4.254 19.774 1.00 81.25 241 ALA A O 1
ATOM 1856 N N . GLY A 1 242 ? -10.359 3.708 17.607 1.00 84.25 242 GLY A N 1
ATOM 1857 C CA . GLY A 1 242 ? -11.337 2.620 17.592 1.00 84.25 242 GLY A CA 1
ATOM 1858 C C . GLY A 1 242 ? -10.948 1.461 18.512 1.00 84.25 242 GLY A C 1
ATOM 1859 O O . GLY A 1 242 ? -11.757 1.027 19.332 1.00 84.25 242 GLY A O 1
ATOM 1860 N N . GLU A 1 243 ? -9.695 1.006 18.448 1.00 87.25 243 GLU A N 1
ATOM 1861 C CA . GLU A 1 243 ? -9.159 -0.053 19.316 1.00 87.25 243 GLU A CA 1
ATOM 1862 C C . GLU A 1 243 ? -9.153 0.364 20.794 1.00 87.25 243 GLU A C 1
ATOM 1864 O O . GLU A 1 243 ? -9.600 -0.393 21.662 1.00 87.25 243 GLU A O 1
ATOM 1869 N N . ALA A 1 244 ? -8.711 1.590 21.089 1.00 86.06 244 ALA A N 1
ATOM 1870 C CA . ALA A 1 244 ? -8.732 2.142 22.439 1.00 86.06 244 ALA A CA 1
ATOM 1871 C C . ALA A 1 244 ? -10.166 2.255 22.983 1.00 86.06 244 ALA A C 1
ATOM 1873 O O . ALA A 1 244 ? -10.422 1.883 24.130 1.00 86.06 244 ALA A O 1
ATOM 1874 N N . GLY A 1 245 ? -11.117 2.697 22.153 1.00 87.38 245 GLY A N 1
ATOM 1875 C CA . GLY A 1 245 ? -12.536 2.759 22.499 1.00 87.38 245 GLY A CA 1
ATOM 1876 C C . GLY A 1 245 ? -13.143 1.379 22.764 1.00 87.38 245 GLY A C 1
ATOM 1877 O O . GLY A 1 245 ? -13.827 1.186 23.773 1.00 87.38 245 GLY A O 1
ATOM 1878 N N . ALA A 1 246 ? -12.844 0.393 21.914 1.00 86.25 246 ALA A N 1
ATOM 1879 C CA . ALA A 1 246 ? -13.299 -0.986 22.085 1.00 86.25 246 ALA A CA 1
ATOM 1880 C C . ALA A 1 246 ? -12.749 -1.610 23.378 1.00 86.25 246 ALA A C 1
ATOM 1882 O O . ALA A 1 246 ? -13.499 -2.237 24.132 1.00 86.25 246 ALA A O 1
ATOM 1883 N N . ARG A 1 247 ? -11.462 -1.389 23.676 1.00 90.00 247 ARG A N 1
ATOM 1884 C CA . ARG A 1 247 ? -10.829 -1.845 24.919 1.00 90.00 247 ARG A CA 1
ATOM 1885 C C . ARG A 1 247 ? -11.441 -1.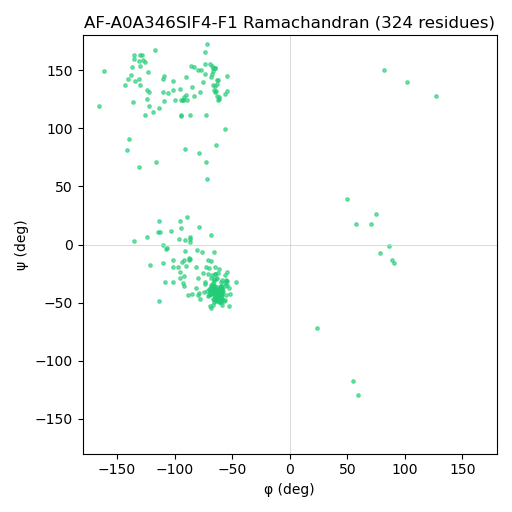169 26.143 1.00 90.00 247 ARG A C 1
ATOM 1887 O O . ARG A 1 247 ? -11.868 -1.861 27.060 1.00 90.00 247 ARG A O 1
ATOM 1894 N N . ALA A 1 248 ? -11.584 0.156 26.129 1.00 90.50 248 ALA A N 1
ATOM 1895 C CA . ALA A 1 248 ? -12.203 0.898 27.225 1.00 90.50 248 ALA A CA 1
ATOM 1896 C C . ALA A 1 248 ? -13.657 0.462 27.481 1.00 90.50 248 ALA A C 1
ATOM 1898 O O . ALA A 1 248 ? -14.085 0.370 28.635 1.00 90.50 248 ALA A O 1
ATOM 1899 N N . SER A 1 249 ? -14.410 0.159 26.417 1.00 89.19 249 SER A N 1
ATOM 1900 C CA . SER A 1 249 ? -15.767 -0.389 26.505 1.00 89.19 249 SER A CA 1
ATOM 1901 C C . SER A 1 249 ? -15.775 -1.780 27.149 1.00 89.19 249 SER A C 1
ATOM 1903 O O . SER A 1 249 ? -16.538 -2.022 28.088 1.00 89.19 249 SER A O 1
ATOM 1905 N N . ARG A 1 250 ? -14.868 -2.673 26.727 1.00 91.00 250 ARG A N 1
ATOM 1906 C CA . ARG A 1 250 ? -14.709 -4.015 27.309 1.00 91.00 250 ARG A CA 1
ATOM 1907 C C . ARG A 1 250 ? -14.321 -3.955 28.787 1.00 91.00 250 ARG A C 1
ATOM 1909 O O . ARG A 1 250 ? -14.963 -4.606 29.606 1.00 91.00 250 ARG A O 1
ATOM 1916 N N . ASP A 1 251 ? -13.348 -3.123 29.142 1.00 92.94 251 ASP A N 1
ATOM 1917 C CA . ASP A 1 251 ? -12.882 -2.955 30.522 1.00 92.94 251 ASP A CA 1
ATOM 1918 C C . ASP A 1 251 ? -13.966 -2.328 31.412 1.00 92.94 251 ASP A C 1
ATOM 1920 O O . ASP A 1 251 ? -14.085 -2.636 32.599 1.00 92.94 251 ASP A O 1
ATOM 1924 N N . ARG A 1 252 ? -14.803 -1.443 30.855 1.00 93.19 252 ARG A N 1
ATOM 1925 C CA . ARG A 1 252 ? -15.993 -0.932 31.549 1.00 93.19 252 ARG A CA 1
ATOM 1926 C C . ARG A 1 252 ? -17.021 -2.042 31.772 1.00 93.19 252 ARG A C 1
ATOM 1928 O O . ARG A 1 252 ? -17.506 -2.170 32.892 1.00 93.19 252 ARG A O 1
ATOM 1935 N N . LYS A 1 253 ? -17.324 -2.858 30.755 1.00 94.06 253 LYS A N 1
ATOM 1936 C CA . LYS A 1 253 ? -18.239 -4.005 30.882 1.00 94.06 253 LYS A CA 1
ATOM 1937 C C . LYS A 1 253 ? -17.765 -4.973 31.969 1.00 94.06 253 LYS A C 1
ATOM 1939 O O . LYS A 1 253 ? -18.556 -5.317 32.837 1.00 94.06 253 LYS A O 1
ATOM 1944 N N . LEU A 1 254 ? -16.488 -5.359 31.959 1.00 94.88 254 LEU A N 1
ATOM 1945 C CA . LEU A 1 254 ? -15.921 -6.280 32.951 1.00 94.88 254 LEU A CA 1
ATOM 1946 C C . LEU A 1 254 ? -15.994 -5.720 34.375 1.00 94.88 254 LEU A C 1
ATOM 1948 O O . LEU A 1 254 ? -16.427 -6.428 35.276 1.00 94.88 254 LEU A O 1
ATOM 1952 N N . ARG A 1 255 ? -15.653 -4.440 34.579 1.00 95.88 255 ARG A N 1
ATOM 1953 C CA . ARG A 1 255 ? -15.798 -3.789 35.895 1.00 95.88 255 ARG A CA 1
ATOM 1954 C C . ARG A 1 255 ? -17.244 -3.765 36.381 1.00 95.88 255 ARG A C 1
ATOM 1956 O O . ARG A 1 255 ? -17.495 -4.033 37.548 1.00 95.88 255 ARG A O 1
ATOM 1963 N N . ASN A 1 256 ? -18.188 -3.473 35.490 1.00 96.56 256 ASN A N 1
ATOM 1964 C CA . ASN A 1 256 ? -19.605 -3.452 35.840 1.00 96.56 256 ASN A CA 1
ATOM 1965 C C . ASN A 1 256 ? -20.120 -4.860 36.194 1.00 96.56 256 ASN A C 1
ATOM 1967 O O . ASN A 1 256 ? -20.879 -5.001 37.147 1.00 96.56 256 ASN A O 1
ATOM 1971 N N . LEU A 1 257 ? -19.699 -5.894 35.453 1.00 97.31 257 LEU A N 1
ATOM 1972 C CA . LEU A 1 257 ? -20.023 -7.292 35.765 1.00 97.31 257 LEU A CA 1
ATOM 1973 C C . LEU A 1 257 ? -19.435 -7.723 37.110 1.00 97.31 257 LEU A C 1
ATOM 1975 O O . LEU A 1 257 ? -20.121 -8.384 37.880 1.00 97.31 257 LEU A O 1
ATOM 1979 N N . GLU A 1 258 ? -18.206 -7.307 37.416 1.00 97.69 258 GLU A N 1
ATOM 1980 C CA . GLU A 1 258 ? -17.559 -7.584 38.699 1.00 97.69 258 GLU A CA 1
ATOM 1981 C C . GLU A 1 258 ? -18.325 -6.962 39.871 1.00 97.69 258 GLU A C 1
ATOM 1983 O O . GLU A 1 258 ? -18.626 -7.660 40.836 1.00 97.69 258 GLU A O 1
ATOM 1988 N N . ILE A 1 259 ? -18.711 -5.686 39.768 1.00 97.25 259 ILE A N 1
ATOM 1989 C CA . ILE A 1 259 ? -19.522 -5.022 40.800 1.00 97.25 259 ILE A CA 1
ATOM 1990 C C . ILE A 1 259 ? -20.872 -5.728 40.958 1.00 97.25 259 ILE A C 1
ATOM 1992 O O . ILE A 1 259 ? -21.281 -6.029 42.077 1.00 97.25 259 ILE A O 1
ATOM 1996 N N . LEU A 1 260 ? -21.538 -6.050 39.846 1.00 98.06 260 LEU A N 1
ATOM 1997 C CA . LEU A 1 260 ? -22.825 -6.740 39.879 1.00 98.06 260 LEU A CA 1
ATOM 1998 C C . LEU A 1 260 ? -22.719 -8.123 40.535 1.00 98.06 260 LEU A C 1
ATOM 2000 O O . LEU A 1 260 ? -23.563 -8.478 41.355 1.00 98.06 260 LEU A O 1
ATOM 2004 N N . MET A 1 261 ? -21.671 -8.886 40.219 1.00 98.19 261 MET A N 1
ATOM 2005 C CA . MET A 1 261 ? -21.418 -10.190 40.829 1.00 98.19 261 MET A CA 1
ATOM 2006 C C . MET A 1 261 ? -21.165 -10.065 42.338 1.00 98.19 261 MET A C 1
ATOM 2008 O O . MET A 1 261 ? -21.716 -10.846 43.109 1.00 98.19 261 MET A O 1
ATOM 2012 N N . GLN A 1 262 ? -20.413 -9.052 42.780 1.00 98.12 262 GLN A N 1
ATOM 2013 C CA . GLN A 1 262 ? -20.186 -8.790 44.207 1.00 98.12 262 GLN A CA 1
ATOM 2014 C C . GLN A 1 262 ? -21.484 -8.458 44.957 1.00 98.12 262 GLN A C 1
ATOM 2016 O O . GLN A 1 262 ? -21.671 -8.910 46.088 1.00 98.12 262 GLN A O 1
ATOM 2021 N N . GLU A 1 263 ? -22.403 -7.702 44.347 1.00 98.19 263 GLU A N 1
ATOM 2022 C CA . GLU A 1 263 ? -23.716 -7.433 44.949 1.00 98.19 263 GLU A CA 1
ATOM 2023 C C . GLU A 1 263 ? -24.590 -8.692 45.029 1.00 98.19 263 GLU A C 1
ATOM 2025 O O . GLU A 1 263 ? -25.277 -8.897 46.031 1.00 98.19 263 GLU A O 1
ATOM 2030 N N . ILE A 1 264 ? -24.538 -9.562 44.016 1.00 97.88 264 ILE A N 1
ATOM 2031 C CA . ILE A 1 264 ? -25.232 -10.860 44.033 1.00 97.88 264 ILE A CA 1
ATOM 2032 C C . ILE A 1 264 ? -24.681 -11.749 45.155 1.00 97.88 264 ILE A C 1
ATOM 2034 O O . ILE A 1 264 ? -25.452 -12.339 45.909 1.00 97.88 264 ILE A O 1
ATOM 2038 N N . GLU A 1 265 ? -23.358 -11.813 45.317 1.00 97.56 265 GLU A N 1
ATOM 2039 C CA . GLU A 1 265 ? -22.709 -12.586 46.385 1.00 97.56 265 GLU A CA 1
ATOM 2040 C C . GLU A 1 265 ? -23.099 -12.081 47.781 1.00 97.56 265 GLU A C 1
ATOM 2042 O O . GLU A 1 265 ? -23.370 -12.887 48.674 1.00 97.56 265 GLU A O 1
ATOM 2047 N N . GLN A 1 266 ? -23.211 -10.762 47.969 1.00 97.81 266 GLN A N 1
ATOM 2048 C CA . GLN A 1 266 ? -23.689 -10.163 49.224 1.00 97.81 266 GLN A CA 1
ATOM 2049 C C . GLN A 1 266 ? -25.153 -10.513 49.536 1.00 97.81 266 GLN A C 1
ATOM 2051 O O . GLN A 1 266 ? -25.548 -10.519 50.702 1.00 97.81 266 GLN A O 1
ATOM 2056 N N . LEU A 1 267 ? -25.958 -10.818 48.516 1.00 96.69 267 LEU A N 1
ATOM 2057 C CA . LEU A 1 267 ? -27.35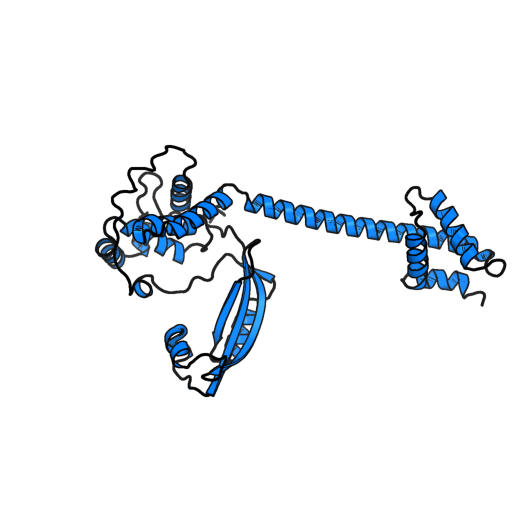3 -11.245 48.650 1.00 96.69 267 LEU A CA 1
ATOM 2058 C C . LEU A 1 267 ? -27.515 -12.773 48.747 1.00 96.69 267 LEU A C 1
ATOM 2060 O O . LEU A 1 267 ? -28.644 -13.254 48.833 1.00 96.69 267 LEU A O 1
ATOM 2064 N N . SER A 1 268 ? -26.423 -13.543 48.790 1.00 95.62 268 SER A N 1
ATOM 2065 C CA . SER A 1 268 ? -26.459 -15.016 48.836 1.00 95.62 268 SER A CA 1
ATOM 2066 C C . SER A 1 268 ? -27.293 -15.591 49.991 1.00 95.62 268 SER A C 1
ATOM 2068 O O . SER A 1 268 ? -27.939 -16.621 49.824 1.00 95.62 268 SER A O 1
ATOM 2070 N N . GLY A 1 269 ? -27.363 -14.908 51.140 1.00 93.25 269 GLY A N 1
ATOM 2071 C CA . GLY A 1 269 ? -28.200 -15.321 52.276 1.00 93.25 269 GLY A CA 1
ATOM 2072 C C . GLY A 1 269 ? -29.714 -15.217 52.038 1.00 93.25 269 GLY A C 1
ATOM 2073 O O . GLY A 1 269 ? -30.488 -15.771 52.813 1.00 93.25 269 GLY A O 1
ATOM 2074 N N . ALA A 1 270 ? -30.147 -14.520 50.984 1.00 94.12 270 ALA A N 1
ATOM 2075 C CA . ALA A 1 270 ? -31.553 -14.417 50.590 1.00 94.12 270 ALA A CA 1
ATOM 2076 C C . ALA A 1 270 ? -31.978 -15.505 49.584 1.00 94.12 270 ALA A C 1
ATOM 2078 O O . ALA A 1 270 ? -33.162 -15.605 49.248 1.00 94.12 270 ALA A O 1
ATOM 2079 N N . VAL A 1 271 ? -31.036 -16.320 49.095 1.00 93.69 271 VAL A N 1
ATOM 2080 C CA . VAL A 1 271 ? -31.328 -17.420 48.168 1.00 93.69 271 VAL A CA 1
ATOM 2081 C C . VAL A 1 271 ? -32.240 -18.436 48.863 1.00 93.69 271 VAL A C 1
ATOM 2083 O O . VAL A 1 271 ? -31.964 -18.874 49.976 1.00 93.69 271 VAL A O 1
ATOM 2086 N N . GLY A 1 272 ? -33.353 -18.783 48.212 1.00 92.19 272 GLY A N 1
ATOM 2087 C CA . GLY A 1 272 ? -34.410 -19.634 48.775 1.00 92.19 272 GLY A CA 1
ATOM 2088 C C . GLY A 1 272 ? -35.514 -18.866 49.516 1.00 92.19 272 GLY A C 1
ATOM 2089 O O . GLY A 1 272 ? -36.593 -19.416 49.718 1.00 92.19 272 GLY A O 1
ATOM 2090 N N . LEU A 1 273 ? -35.290 -17.592 49.866 1.00 94.44 273 LEU A N 1
ATOM 2091 C CA . LEU A 1 273 ? -36.325 -16.700 50.413 1.00 94.44 273 LEU A CA 1
ATOM 2092 C C . LEU A 1 273 ? -37.017 -15.876 49.319 1.00 94.44 273 LEU A C 1
ATOM 2094 O O . LEU A 1 273 ? -38.203 -15.572 49.430 1.00 94.44 273 LEU A O 1
ATOM 2098 N N . ILE A 1 274 ? -36.277 -15.505 48.272 1.00 95.62 274 ILE A N 1
ATOM 2099 C CA . ILE A 1 274 ? -36.760 -14.742 47.112 1.00 95.62 274 ILE A CA 1
ATOM 2100 C C . ILE A 1 274 ? -36.232 -15.348 45.803 1.00 95.62 274 ILE A C 1
ATOM 2102 O O . ILE A 1 274 ? -35.289 -16.142 45.819 1.00 95.62 274 ILE A O 1
ATOM 2106 N N . SER A 1 275 ? -36.849 -14.991 44.669 1.00 96.12 275 SER A N 1
ATOM 2107 C CA . SER A 1 275 ? -36.458 -15.519 43.356 1.00 96.12 275 SER A CA 1
ATOM 2108 C C . SER A 1 275 ? -35.087 -15.012 42.896 1.00 96.12 275 SER A C 1
ATOM 2110 O O . SER A 1 275 ? -34.644 -13.924 43.280 1.00 96.12 275 SER A O 1
ATOM 2112 N N . GLU A 1 276 ? -34.435 -15.787 42.022 1.00 95.38 276 GLU A N 1
ATOM 2113 C CA . GLU A 1 276 ? -33.179 -15.404 41.362 1.00 95.38 276 GLU A CA 1
ATOM 2114 C C . GLU A 1 276 ? -33.323 -14.067 40.623 1.00 95.38 276 GLU A C 1
ATOM 2116 O O . GLU A 1 276 ? -32.458 -13.199 40.766 1.00 95.38 276 GLU A O 1
ATOM 2121 N N . GLU A 1 277 ? -34.432 -13.849 39.897 1.00 96.12 277 GLU A N 1
ATOM 2122 C CA . GLU A 1 277 ? -34.654 -12.569 39.215 1.00 96.12 277 GLU A CA 1
ATOM 2123 C C . GLU A 1 277 ? -34.718 -11.404 40.202 1.00 96.12 277 GLU A C 1
ATOM 2125 O O . GLU A 1 277 ? -34.156 -10.345 39.927 1.00 96.12 277 GLU A O 1
ATOM 2130 N N . ARG A 1 278 ? -35.337 -11.593 41.376 1.00 97.25 278 ARG A N 1
ATOM 2131 C CA . ARG A 1 278 ? -35.453 -10.519 42.364 1.00 97.25 278 ARG A CA 1
ATOM 2132 C C . ARG A 1 278 ? -34.105 -10.165 42.990 1.00 97.25 278 ARG A C 1
ATOM 2134 O O . ARG A 1 278 ? -33.832 -8.984 43.201 1.00 97.25 278 ARG A O 1
ATOM 2141 N N . ILE A 1 279 ? -33.256 -11.164 43.248 1.00 97.00 279 ILE A N 1
ATOM 2142 C CA . ILE A 1 279 ? -31.873 -10.952 43.706 1.00 97.00 279 ILE A CA 1
ATOM 2143 C C . ILE A 1 279 ? -31.083 -10.181 42.647 1.00 97.00 279 ILE A C 1
ATOM 2145 O O . ILE A 1 279 ? -30.390 -9.219 42.973 1.00 97.00 279 ILE A O 1
ATOM 2149 N N . PHE A 1 280 ? -31.217 -10.570 41.378 1.00 97.31 280 PHE A N 1
ATOM 2150 C CA . PHE A 1 280 ? -30.536 -9.912 40.267 1.00 97.31 280 PHE A CA 1
ATOM 2151 C C . PHE A 1 280 ? -30.975 -8.448 40.093 1.00 97.31 280 PHE A C 1
ATOM 2153 O O . PHE A 1 280 ? -30.125 -7.567 39.972 1.00 97.31 280 PHE A O 1
ATOM 2160 N N . GLU A 1 281 ? -32.280 -8.162 40.140 1.00 97.31 281 GLU A N 1
ATOM 2161 C CA . GLU A 1 281 ? -32.815 -6.793 40.090 1.00 97.31 281 GLU A CA 1
ATOM 2162 C C . GLU A 1 281 ? -32.287 -5.927 41.239 1.00 97.31 281 GLU A C 1
ATOM 2164 O O . GLU A 1 281 ? -31.806 -4.817 41.012 1.00 97.31 281 GLU A O 1
ATOM 2169 N N . GLN A 1 282 ? -32.310 -6.447 42.467 1.00 97.81 282 GLN A N 1
ATOM 2170 C CA . GLN A 1 282 ? -31.826 -5.707 43.630 1.00 97.81 282 GLN A CA 1
ATOM 2171 C C . GLN A 1 282 ? -30.309 -5.468 43.569 1.00 97.81 282 GLN A C 1
ATOM 2173 O O . GLN A 1 282 ? -29.823 -4.411 43.977 1.00 97.81 282 GLN A O 1
ATOM 2178 N N . ALA A 1 283 ? -29.547 -6.424 43.032 1.00 97.94 283 ALA A N 1
ATOM 2179 C CA . ALA A 1 283 ? -28.117 -6.263 42.796 1.00 97.94 283 ALA A CA 1
ATOM 2180 C C . ALA A 1 283 ? -27.826 -5.189 41.732 1.00 97.94 283 ALA A C 1
ATOM 2182 O O . ALA A 1 283 ? -26.887 -4.406 41.896 1.00 97.94 283 ALA A O 1
ATOM 2183 N N . LEU A 1 284 ? -28.641 -5.096 40.673 1.00 97.50 284 LEU A N 1
ATOM 2184 C CA . LEU A 1 284 ? -28.543 -4.029 39.668 1.00 97.50 284 LEU A CA 1
ATOM 2185 C C . LEU A 1 284 ? -28.812 -2.646 40.269 1.00 97.50 284 LEU A C 1
ATOM 2187 O O . LEU A 1 284 ? -28.065 -1.710 39.980 1.00 97.50 284 LEU A O 1
ATOM 2191 N N . GLU A 1 285 ? -29.842 -2.516 41.110 1.00 96.94 285 GLU A N 1
ATOM 2192 C CA . GLU A 1 285 ? -30.169 -1.265 41.809 1.00 96.94 285 GLU A CA 1
ATOM 2193 C C . GLU A 1 285 ? -28.990 -0.798 42.675 1.00 96.94 285 GLU A C 1
ATOM 2195 O O . GLU A 1 285 ? -28.486 0.312 42.487 1.00 96.94 285 GLU A O 1
ATOM 2200 N N . LYS A 1 286 ? -28.457 -1.680 43.531 1.00 97.62 286 LYS A N 1
ATOM 2201 C CA . LYS A 1 286 ? -27.290 -1.374 44.378 1.00 97.62 286 LYS A CA 1
ATOM 2202 C C . LYS A 1 286 ? -26.029 -1.062 43.572 1.00 97.62 286 LYS A C 1
ATOM 2204 O O . LYS A 1 286 ? -25.264 -0.166 43.930 1.00 97.62 286 LYS A O 1
ATOM 2209 N N . SER A 1 287 ? -25.805 -1.770 42.465 1.00 97.19 287 SER A N 1
ATOM 2210 C CA . SER A 1 287 ? -24.662 -1.509 41.579 1.00 97.19 287 SER A CA 1
ATOM 2211 C C . SER A 1 287 ? -24.749 -0.118 40.945 1.00 97.19 287 SER A C 1
ATOM 2213 O O . SER A 1 287 ? -23.745 0.591 40.865 1.00 97.19 287 SER A O 1
ATOM 2215 N N . ALA A 1 288 ? -25.953 0.303 40.543 1.00 95.69 288 ALA A N 1
ATOM 2216 C CA . ALA A 1 288 ? -26.198 1.632 39.988 1.00 95.69 288 ALA A CA 1
ATOM 2217 C C . ALA A 1 288 ? -26.042 2.760 41.021 1.00 95.69 288 ALA A C 1
ATOM 2219 O O . ALA A 1 288 ? -25.656 3.870 40.655 1.00 95.69 288 ALA A O 1
ATOM 2220 N N . GLU A 1 289 ? -26.294 2.481 42.301 1.00 95.44 289 GLU A N 1
ATOM 2221 C CA . GLU A 1 289 ? -26.006 3.407 43.401 1.00 95.44 289 GLU A CA 1
ATOM 2222 C C . GLU A 1 289 ? -24.499 3.526 43.676 1.00 95.44 289 GLU A C 1
ATOM 2224 O O . GLU A 1 289 ? -23.999 4.629 43.902 1.00 95.44 289 GLU A O 1
ATOM 2229 N N . LYS A 1 290 ? -23.752 2.412 43.613 1.00 94.06 290 LYS A N 1
ATOM 2230 C CA . LYS A 1 290 ? -22.296 2.388 43.854 1.00 94.06 290 LYS A CA 1
ATOM 2231 C C . LYS A 1 290 ? -21.480 2.994 42.715 1.00 94.06 290 LYS A C 1
ATOM 2233 O O . LYS A 1 290 ? -20.432 3.589 42.966 1.00 94.06 290 LYS A O 1
ATOM 2238 N N . GLN A 1 291 ? -21.928 2.849 41.468 1.00 94.12 291 GLN A N 1
ATOM 2239 C CA . GLN A 1 291 ? -21.190 3.307 40.296 1.00 94.12 291 GLN A CA 1
ATOM 2240 C C . GLN A 1 291 ? -22.042 4.234 39.425 1.00 94.12 291 GLN A C 1
ATOM 2242 O O . GLN A 1 291 ? -22.957 3.809 38.728 1.00 94.12 291 GLN A O 1
ATOM 2247 N N . LYS A 1 292 ? -21.664 5.518 39.387 1.00 91.75 292 LYS A N 1
ATOM 2248 C CA . LYS A 1 292 ? -22.380 6.566 38.635 1.00 91.75 292 LYS A CA 1
ATOM 2249 C C . LYS A 1 292 ? -22.581 6.236 37.147 1.00 91.75 292 LYS A C 1
ATOM 2251 O O . LYS A 1 292 ? -23.615 6.582 36.580 1.00 91.75 292 LYS A O 1
ATOM 2256 N N . ASP A 1 293 ? -21.611 5.552 36.543 1.00 90.88 293 ASP A N 1
ATOM 2257 C CA . ASP A 1 293 ? -21.606 5.190 35.120 1.00 90.88 293 ASP A CA 1
ATOM 2258 C C . ASP A 1 293 ? -22.174 3.786 34.843 1.00 90.88 293 ASP A C 1
ATOM 2260 O O . ASP A 1 293 ? -21.980 3.237 33.752 1.00 90.88 293 ASP A O 1
ATOM 2264 N N . PHE A 1 294 ? -22.852 3.174 35.818 1.00 95.31 294 PHE A N 1
ATOM 2265 C CA . PHE A 1 294 ? -23.497 1.885 35.613 1.00 95.31 294 PHE A CA 1
ATOM 2266 C C . PHE A 1 294 ? -24.636 2.027 34.587 1.00 95.31 294 PHE A C 1
ATOM 2268 O O . PHE A 1 294 ? -25.438 2.967 34.665 1.00 95.31 294 PHE A O 1
ATOM 2275 N N . PRO A 1 295 ? -24.734 1.130 33.591 1.00 93.75 295 PRO A N 1
ATOM 2276 C CA . PRO A 1 295 ? -25.756 1.239 32.561 1.00 93.75 295 PRO A CA 1
ATOM 2277 C C . PRO A 1 295 ? -27.154 1.106 33.164 1.00 93.75 295 PRO A C 1
ATOM 2279 O O . PRO A 1 295 ? -27.388 0.282 34.042 1.00 93.75 295 PRO A O 1
ATOM 2282 N N . LYS A 1 296 ? -28.101 1.894 32.649 1.00 93.38 296 LYS A N 1
ATOM 2283 C CA . LYS A 1 296 ? -29.513 1.889 33.078 1.00 93.38 296 LYS A CA 1
ATOM 2284 C C . LYS A 1 296 ? -30.449 1.231 32.063 1.00 93.38 296 LYS A C 1
ATOM 2286 O O . LYS A 1 296 ? -31.654 1.159 32.278 1.00 93.38 296 LYS A O 1
ATOM 2291 N N . SER A 1 297 ? -29.912 0.810 30.917 1.00 96.00 297 SER A N 1
ATOM 2292 C CA . SER A 1 297 ? -30.716 0.251 29.835 1.00 96.00 297 SER A CA 1
ATOM 2293 C C . SER A 1 297 ? -31.103 -1.195 30.156 1.00 96.00 297 SER A C 1
ATOM 2295 O O . SER A 1 297 ? -30.239 -2.016 30.471 1.00 96.00 297 SER A O 1
ATOM 2297 N N . ARG A 1 298 ? -32.394 -1.526 30.011 1.00 94.62 298 ARG A N 1
ATOM 2298 C CA . ARG A 1 298 ? -32.900 -2.899 30.201 1.00 94.62 298 ARG A CA 1
ATOM 2299 C C . ARG A 1 298 ? -32.193 -3.908 29.297 1.00 94.62 298 ARG A C 1
ATOM 2301 O O . ARG A 1 298 ? -31.934 -5.030 29.715 1.00 94.62 298 ARG A O 1
ATOM 2308 N N . LYS A 1 299 ? -31.848 -3.500 28.071 1.00 96.19 299 LYS A N 1
ATOM 2309 C CA . LYS A 1 299 ? -31.106 -4.341 27.124 1.00 96.19 299 LYS A CA 1
ATOM 2310 C C . LYS A 1 299 ? -29.731 -4.714 27.683 1.00 96.19 299 LYS A C 1
ATOM 2312 O O . LYS A 1 299 ? -29.384 -5.887 27.710 1.00 96.19 299 LYS A O 1
ATOM 2317 N N . THR A 1 300 ? -28.982 -3.734 28.185 1.00 94.38 300 THR A N 1
ATOM 2318 C CA . THR A 1 300 ? -27.657 -3.970 28.777 1.00 94.38 300 THR A CA 1
ATOM 2319 C C . THR A 1 300 ? -27.748 -4.813 30.047 1.00 94.38 300 THR A C 1
ATOM 2321 O O . THR A 1 300 ? -26.892 -5.656 30.283 1.00 94.38 300 THR A O 1
ATOM 2324 N N . HIS A 1 301 ? -28.796 -4.632 30.855 1.00 96.62 301 HIS A N 1
ATOM 2325 C CA . HIS A 1 301 ? -29.041 -5.481 32.026 1.00 96.62 301 HIS A CA 1
ATOM 2326 C C . HIS A 1 301 ? -29.282 -6.940 31.640 1.00 96.62 301 HIS A C 1
ATOM 2328 O O . HIS A 1 301 ? -28.691 -7.829 32.247 1.00 96.62 301 HIS A O 1
ATOM 2334 N N . ALA A 1 302 ? -30.080 -7.191 30.598 1.00 95.50 302 ALA A N 1
ATOM 2335 C CA . ALA A 1 302 ? -30.278 -8.538 30.069 1.00 95.50 302 ALA A CA 1
ATOM 2336 C C . ALA A 1 302 ? -28.962 -9.139 29.544 1.00 95.50 302 ALA A C 1
ATOM 2338 O O . ALA A 1 302 ? -28.631 -10.273 29.875 1.00 95.50 302 ALA A O 1
ATOM 2339 N N . GLU A 1 303 ? -28.168 -8.360 28.802 1.00 96.44 303 GLU A N 1
ATOM 2340 C CA . GLU A 1 303 ? -26.840 -8.778 28.329 1.00 96.44 303 GLU A CA 1
ATOM 2341 C C . GLU A 1 303 ? -25.889 -9.123 29.483 1.00 96.44 303 GLU A C 1
ATOM 2343 O O . GLU A 1 303 ? -25.118 -10.077 29.380 1.00 96.44 303 GLU A O 1
ATOM 2348 N N . TYR A 1 304 ? -25.942 -8.379 30.591 1.00 97.44 304 TYR A N 1
ATOM 2349 C CA . TYR A 1 304 ? -25.162 -8.692 31.789 1.00 97.44 304 TYR A CA 1
ATOM 2350 C C . TYR A 1 304 ? -25.647 -9.970 32.462 1.00 97.44 304 TYR A C 1
ATOM 2352 O O . TYR A 1 304 ? -24.826 -10.802 32.833 1.00 97.44 304 TYR A O 1
ATOM 2360 N N . GLY A 1 305 ? -26.962 -10.160 32.564 1.00 96.31 305 GLY A N 1
ATOM 2361 C CA . GLY A 1 305 ? -27.544 -11.393 33.086 1.00 96.31 305 GLY A CA 1
ATOM 2362 C C . GLY A 1 305 ? -27.151 -12.622 32.264 1.00 96.31 305 GLY A C 1
ATOM 2363 O O . GLY A 1 305 ? -26.917 -13.683 32.835 1.00 96.31 305 GLY A O 1
ATOM 2364 N N . THR A 1 306 ? -27.041 -12.492 30.939 1.00 97.25 306 THR A N 1
ATOM 2365 C CA . THR A 1 306 ? -26.499 -13.557 30.083 1.00 97.25 306 THR A CA 1
ATOM 2366 C C . THR A 1 306 ? -25.017 -13.776 30.367 1.00 97.25 306 THR A C 1
ATOM 2368 O O . THR A 1 306 ? -24.630 -14.898 30.676 1.00 97.25 306 THR A O 1
ATOM 2371 N N . ALA A 1 307 ? -24.206 -12.712 30.344 1.00 96.31 307 ALA A N 1
ATOM 2372 C CA . ALA A 1 307 ? -22.758 -12.802 30.537 1.00 96.31 307 ALA A CA 1
ATOM 2373 C C . ALA A 1 307 ? -22.373 -13.421 31.891 1.00 96.31 307 ALA A C 1
ATOM 2375 O O . ALA A 1 307 ? -21.488 -14.267 31.943 1.00 96.31 307 ALA A O 1
ATOM 2376 N N . LEU A 1 308 ? -23.070 -13.074 32.980 1.00 97.31 308 LEU A N 1
ATOM 2377 C CA . LEU A 1 308 ? -22.831 -13.681 34.295 1.00 97.31 308 LEU A CA 1
ATOM 2378 C C . LEU A 1 308 ? -23.112 -15.191 34.326 1.00 97.31 308 LEU A C 1
ATOM 2380 O O . LEU A 1 308 ? -22.554 -15.877 35.170 1.00 97.31 308 LEU A O 1
ATOM 2384 N N . ARG A 1 309 ? -23.967 -15.712 33.436 1.00 96.12 309 ARG A N 1
ATOM 2385 C CA . ARG A 1 309 ? -24.324 -17.140 33.363 1.00 96.12 309 ARG A CA 1
ATOM 2386 C C . ARG A 1 309 ? -23.521 -17.910 32.312 1.00 96.12 309 ARG A C 1
ATOM 2388 O O . ARG A 1 309 ? -23.476 -19.138 32.371 1.00 96.12 309 ARG A O 1
ATOM 2395 N N . SER A 1 310 ? -22.922 -17.222 31.340 1.00 95.00 310 SER A N 1
ATOM 2396 C CA . SER A 1 310 ? -22.206 -17.846 30.220 1.00 95.00 310 SER A CA 1
ATOM 2397 C C . SER A 1 310 ? -20.689 -17.698 30.287 1.00 95.00 310 SER A C 1
ATOM 2399 O O . SER A 1 310 ? -19.990 -18.610 29.850 1.00 95.00 310 SER A O 1
ATOM 2401 N N . ASP A 1 311 ? -20.181 -16.593 30.835 1.00 94.81 311 ASP A N 1
ATOM 2402 C CA . ASP A 1 311 ? -18.785 -16.190 30.671 1.00 94.81 311 ASP A CA 1
ATOM 2403 C C . ASP A 1 311 ? -17.986 -16.436 31.962 1.00 94.81 311 ASP A C 1
ATOM 2405 O O . ASP A 1 311 ? -18.375 -16.012 33.053 1.00 94.81 311 ASP A O 1
ATOM 2409 N N . GLU A 1 312 ? -16.828 -17.090 31.854 1.00 93.38 312 GLU A N 1
ATOM 2410 C CA . GLU A 1 312 ? -15.883 -17.187 32.974 1.00 93.38 312 GLU A CA 1
ATOM 2411 C C . GLU A 1 312 ? -15.158 -15.847 33.207 1.00 93.38 312 GLU A C 1
ATOM 2413 O O . GLU A 1 312 ? -14.889 -15.118 32.246 1.00 93.38 312 GLU A O 1
ATOM 2418 N N . PRO A 1 313 ? -14.809 -15.498 34.462 1.00 95.44 313 PRO A N 1
ATOM 2419 C CA . PRO A 1 313 ? -14.979 -16.275 35.701 1.00 95.44 313 PRO A CA 1
ATOM 2420 C C . PRO A 1 313 ? -16.353 -16.101 36.383 1.00 95.44 313 PRO A C 1
ATOM 2422 O O . PRO A 1 313 ? -16.583 -16.615 37.479 1.00 95.44 313 PRO A O 1
ATOM 2425 N N . PHE A 1 314 ? -17.257 -15.316 35.789 1.00 97.62 314 PHE A N 1
ATOM 2426 C CA . PHE A 1 314 ? -18.516 -14.927 36.426 1.00 97.62 314 PHE A CA 1
ATOM 2427 C C . PHE A 1 314 ? -19.493 -16.090 36.549 1.00 97.62 314 PHE A C 1
ATOM 2429 O O . PHE A 1 314 ? -20.125 -16.229 37.592 1.00 97.62 314 PHE A O 1
ATOM 2436 N N . LYS A 1 315 ? -19.549 -16.962 35.540 1.00 96.94 315 LYS A N 1
ATOM 2437 C CA . LYS A 1 315 ? -20.380 -18.166 35.545 1.00 96.94 315 LYS A CA 1
ATOM 2438 C C . LYS A 1 315 ? -20.153 -19.026 36.783 1.00 96.94 315 LYS A C 1
ATOM 2440 O O . LYS A 1 315 ? -21.106 -19.321 37.500 1.00 96.94 315 LYS A O 1
ATOM 2445 N N . SER A 1 316 ? -18.901 -19.378 37.072 1.00 96.00 316 SER A N 1
ATOM 2446 C CA . SER A 1 316 ? -18.558 -20.200 38.237 1.00 96.00 316 SER A CA 1
ATOM 2447 C C . SER A 1 316 ? -19.014 -19.564 39.559 1.00 96.00 316 SER A C 1
ATOM 2449 O O . SER A 1 316 ? -19.527 -20.250 40.445 1.00 96.00 316 SER A O 1
ATOM 2451 N N . ARG A 1 317 ? -18.872 -18.238 39.688 1.00 97.25 317 ARG A N 1
ATOM 2452 C CA . ARG A 1 317 ? -19.305 -17.479 40.874 1.00 97.25 317 ARG A CA 1
ATOM 2453 C C . ARG A 1 317 ? -20.825 -17.404 40.982 1.00 97.25 317 ARG A C 1
ATOM 2455 O O . ARG A 1 317 ? -21.374 -17.631 42.056 1.00 97.25 317 ARG A O 1
ATOM 2462 N N . TYR A 1 318 ? -21.502 -17.150 39.867 1.00 97.19 318 TYR A N 1
ATOM 2463 C CA . TYR A 1 318 ? -22.957 -17.103 39.784 1.00 97.19 318 TYR A CA 1
ATOM 2464 C C . TYR A 1 318 ? -23.578 -18.445 40.177 1.00 97.19 318 TYR A C 1
ATOM 2466 O O . TYR A 1 318 ? -24.448 -18.512 41.045 1.00 97.19 318 TYR A O 1
ATOM 2474 N N . GLU A 1 319 ? -23.074 -19.539 39.607 1.00 95.62 319 GLU A N 1
ATOM 2475 C CA . GLU A 1 319 ? -23.525 -20.889 39.938 1.00 95.62 319 GLU A CA 1
ATOM 2476 C C . GLU A 1 319 ? -23.254 -21.240 41.408 1.00 95.62 319 GLU A C 1
ATOM 2478 O O . GLU A 1 319 ? -24.097 -21.870 42.043 1.00 95.62 319 GLU A O 1
ATOM 2483 N N . ALA A 1 320 ? -22.141 -20.791 41.994 1.00 94.94 320 ALA A N 1
ATOM 2484 C CA . ALA A 1 320 ? -21.855 -21.024 43.409 1.00 94.94 320 ALA A CA 1
ATOM 2485 C C . ALA A 1 320 ? -22.870 -20.359 44.358 1.00 94.94 320 ALA A C 1
ATOM 2487 O O . ALA A 1 320 ? -23.091 -20.885 45.450 1.00 94.94 320 ALA A O 1
ATOM 2488 N N . VAL A 1 321 ? -23.488 -19.242 43.956 1.00 95.12 321 VAL A N 1
ATOM 2489 C CA . VAL A 1 321 ? -24.533 -18.559 44.738 1.00 95.12 321 VAL A CA 1
ATOM 2490 C C . VAL A 1 321 ? -25.878 -19.277 44.608 1.00 95.12 321 VAL A C 1
ATOM 2492 O O . VAL A 1 321 ? -26.532 -19.533 45.617 1.00 95.12 321 VAL A O 1
ATOM 2495 N N . PHE A 1 322 ? -26.289 -19.633 43.387 1.00 93.75 322 PHE A N 1
ATOM 2496 C CA . PHE A 1 322 ? -27.649 -20.128 43.136 1.00 93.75 322 PHE A CA 1
ATOM 2497 C C . PHE A 1 322 ? -27.787 -21.656 43.127 1.00 93.75 322 PHE A C 1
ATOM 2499 O O . PHE A 1 322 ? -28.839 -22.166 43.499 1.00 93.75 322 PHE A O 1
ATOM 2506 N N . ARG A 1 323 ? -26.747 -22.417 42.758 1.00 80.19 323 ARG A N 1
ATOM 2507 C CA . ARG A 1 323 ? -26.818 -23.891 42.667 1.00 80.19 323 ARG A CA 1
ATOM 2508 C C . ARG A 1 323 ? -26.417 -24.631 43.938 1.00 80.19 323 ARG A C 1
ATOM 2510 O O . ARG A 1 323 ? -26.689 -25.819 44.033 1.00 80.19 323 ARG A O 1
ATOM 2517 N N . LYS A 1 324 ? -25.798 -23.973 44.924 1.00 61.66 324 LYS A N 1
ATOM 2518 C CA . LYS A 1 324 ? -25.488 -24.618 46.217 1.00 61.66 324 LYS A CA 1
ATOM 2519 C C . LYS A 1 324 ? -26.722 -24.885 47.090 1.00 61.66 324 LYS A C 1
ATOM 2521 O O . LYS A 1 324 ? -26.606 -25.630 48.055 1.00 61.66 324 LYS A O 1
ATOM 2526 N N . ASN A 1 325 ? -27.866 -24.292 46.750 1.00 48.00 325 ASN A N 1
ATOM 2527 C CA . ASN A 1 325 ? -29.113 -24.376 47.515 1.00 48.00 325 ASN A CA 1
ATOM 2528 C C . ASN A 1 325 ? -30.229 -25.150 46.784 1.00 48.00 325 ASN A C 1
ATOM 2530 O O . ASN A 1 325 ? -31.380 -25.079 47.215 1.00 48.00 325 ASN A O 1
ATOM 2534 N N . ALA A 1 326 ? -29.904 -25.833 45.679 1.00 46.16 326 ALA A N 1
ATOM 2535 C CA . ALA A 1 326 ? -30.821 -26.695 44.930 1.00 46.16 326 ALA A CA 1
ATOM 2536 C C . ALA A 1 326 ? -30.694 -28.163 45.357 1.00 46.16 326 ALA A C 1
ATOM 2538 O O . ALA A 1 326 ? -29.556 -28.586 45.668 1.00 46.16 326 ALA A O 1
#

Secondary structure (DSSP, 8-state):
----TTTS-SSEEEEEEEEEEEEETTSTTSPPHHHHHHHHTTTTTT--TT-EEEEEEEEEEETTSPPEEEEEEESSHHHHHHHHHHS-TT-EEES-------HHHH-SS-----TTSSTTT-----TT-HHHHHHHHHHHTTSB-TTT-PBPHHHHHHH-HHHHHHHHHHHGGGHHHHHHHHHHHHHS-TTSHHHHHHHHHHIIIII--HHHHHHHHHHHHHHHTTHHHHHHHHHHHHHHHHHHHHHHHHHHHHHHHHHHHHHHHHTGGGBTTB-HHHHHHHHHHHHHHH-TT----HHHHHHHHHHHHHSTTHHHHHHHHHSTT-